Protein AF-W2T7A6-F1 (afdb_monomer_lite)

pLDDT: mean 70.08, std 18.33, range [33.91, 96.75]

Foldseek 3Di:
DPPPPPDDFFKKKKWKKKAQFDPDPVLVVVLVVLCVVLVWDWDWDGDRTIITMIIDTPVSVVVSCVVNVPDDGPDMDTPDMDMDGDPDDPDDDPVCVVPVPDPDDDDDDDDDDPPPPPDDDDDDPPDPDDPDPPPVPPPVPPDDPVVPDDPVVPDDDPPVRPPPCPDDDPPDDDDDADPDHPPCPNVVVVVVVVPDDDPDDQPCPLCAQVRAPPPHPCRPPHRHDVPDDDDDDDPPDD

Secondary structure (DSSP, 8-state):
------PPP-EEEEEEEEES----HHHHHHHHHHHHHTT-EEEEE-SSSEEEEEEEEHHHHHHHHHHHHHS--SSEEEEEEEEEE----S---GGGGGGSSSS---------PPP------------------------TTS--TTTSS-TTTTSPPPTTTTS---S---TT-PPPPPTT--SSHHHHHHHHHHSS----S-TTGGG-GGGS-TT-TTTTSPP--TT-----------

Structure (mmCIF, N/CA/C/O backbone):
data_AF-W2T7A6-F1
#
_entry.id   AF-W2T7A6-F1
#
loop_
_atom_site.group_PDB
_atom_site.id
_atom_site.type_symbol
_atom_site.label_atom_id
_atom_site.label_alt_id
_atom_site.label_comp_id
_atom_site.label_asym_id
_atom_site.label_entity_id
_atom_site.label_seq_id
_atom_site.pdbx_PDB_ins_code
_atom_site.Cartn_x
_atom_site.Cartn_y
_atom_site.Cartn_z
_atom_site.occupancy
_atom_site.B_iso_or_equiv
_atom_site.auth_seq_id
_atom_site.auth_comp_id
_atom_site.auth_asym_id
_atom_site.auth_atom_id
_atom_site.pdbx_PDB_model_num
ATOM 1 N N . MET A 1 1 ? -5.184 2.330 44.388 1.00 36.59 1 MET A N 1
ATOM 2 C CA . MET A 1 1 ? -5.988 3.233 43.538 1.00 36.59 1 MET A CA 1
ATOM 3 C C . MET A 1 1 ? -5.842 2.747 42.108 1.00 36.59 1 MET A C 1
ATOM 5 O O . MET A 1 1 ? -4.825 3.014 41.487 1.00 36.59 1 MET A O 1
ATOM 9 N N . ALA A 1 2 ? -6.777 1.918 41.639 1.00 41.12 2 ALA A N 1
ATOM 10 C CA . ALA A 1 2 ? -6.786 1.472 40.251 1.00 41.12 2 ALA A CA 1
ATOM 11 C C . ALA A 1 2 ? -7.284 2.641 39.395 1.00 41.12 2 ALA A C 1
ATOM 13 O O . ALA A 1 2 ? -8.407 3.109 39.575 1.00 41.12 2 ALA A O 1
ATOM 14 N N . SER A 1 3 ? -6.416 3.164 38.535 1.00 43.38 3 SER A N 1
ATOM 15 C CA . SER A 1 3 ? -6.742 4.186 37.548 1.00 43.38 3 SER A CA 1
ATOM 16 C C . SER A 1 3 ? -7.775 3.614 36.581 1.00 43.38 3 SER A C 1
ATOM 18 O O . SER A 1 3 ? -7.462 2.815 35.701 1.00 43.38 3 SER A O 1
ATOM 20 N N . ASN A 1 4 ? -9.033 4.004 36.780 1.00 42.69 4 ASN A N 1
ATOM 21 C CA . ASN A 1 4 ? -10.133 3.675 35.890 1.00 42.69 4 ASN A CA 1
ATOM 22 C C . ASN A 1 4 ? -9.935 4.466 34.589 1.00 42.69 4 ASN A C 1
ATOM 24 O O . ASN A 1 4 ? -10.367 5.610 34.463 1.00 42.69 4 ASN A O 1
ATOM 28 N N . SER A 1 5 ? -9.168 3.897 33.660 1.00 52.06 5 SER A N 1
ATOM 29 C CA . SER A 1 5 ? -8.966 4.469 32.334 1.00 52.06 5 SER A CA 1
ATOM 30 C C . SER A 1 5 ? -10.255 4.242 31.549 1.00 52.06 5 SER A C 1
ATOM 32 O O . SER A 1 5 ? -10.500 3.151 31.036 1.00 52.06 5 SER A O 1
ATOM 34 N N . SER A 1 6 ? -11.124 5.254 31.529 1.00 52.44 6 SER A N 1
ATOM 35 C CA . SER A 1 6 ? -12.301 5.303 30.668 1.00 52.44 6 SER A CA 1
ATOM 36 C C . SER A 1 6 ? -11.833 5.204 29.215 1.00 52.44 6 SER A C 1
ATOM 38 O O . SER A 1 6 ? -11.414 6.200 28.622 1.00 52.44 6 SER A O 1
ATOM 40 N N . LYS A 1 7 ? -11.819 3.991 28.653 1.00 57.94 7 LYS A N 1
ATOM 41 C CA . LYS A 1 7 ? -11.537 3.792 27.231 1.00 57.94 7 LYS A CA 1
ATOM 42 C C . LYS A 1 7 ? -12.618 4.525 26.442 1.00 57.94 7 LYS A C 1
ATOM 44 O O . LYS A 1 7 ? -13.802 4.262 26.631 1.00 57.94 7 LYS A O 1
ATOM 49 N N . ALA A 1 8 ? -12.193 5.467 25.605 1.00 59.25 8 ALA A N 1
ATOM 50 C CA . ALA A 1 8 ? -13.052 6.096 24.613 1.00 59.25 8 ALA A CA 1
ATOM 51 C C . ALA A 1 8 ? -13.693 5.015 23.718 1.00 59.25 8 ALA A C 1
ATOM 53 O O . ALA A 1 8 ? -13.087 3.950 23.551 1.00 59.25 8 ALA A O 1
ATOM 54 N N . PRO A 1 9 ? -14.882 5.268 23.143 1.00 65.75 9 PRO A N 1
ATOM 55 C CA . PRO A 1 9 ? -15.490 4.349 22.188 1.00 65.75 9 PRO A CA 1
ATOM 56 C C . PRO A 1 9 ? -14.499 4.058 21.054 1.00 65.75 9 PRO A C 1
ATOM 58 O O . PRO A 1 9 ? -13.930 4.971 20.453 1.00 65.75 9 PRO A O 1
ATOM 61 N N . THR A 1 10 ? -14.232 2.774 20.814 1.00 77.88 10 THR A N 1
ATOM 62 C CA . THR A 1 10 ? -13.358 2.329 19.727 1.00 77.88 10 THR A CA 1
ATOM 63 C C . THR A 1 10 ? -14.165 2.315 18.438 1.00 77.88 10 THR A C 1
ATOM 65 O O . THR A 1 10 ? -14.980 1.417 18.222 1.00 77.88 10 THR A O 1
ATOM 68 N N . GLU A 1 11 ? -13.956 3.323 17.598 1.00 88.38 11 GLU A N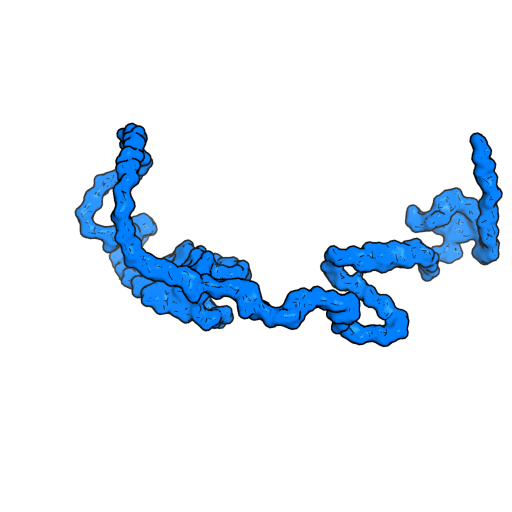 1
ATOM 69 C CA . GLU A 1 11 ? -14.521 3.374 16.253 1.00 88.38 11 GLU A CA 1
ATOM 70 C C . GLU A 1 11 ? -13.660 2.534 15.305 1.00 88.38 11 GLU A C 1
ATOM 72 O O . GLU A 1 11 ? -12.429 2.637 15.306 1.00 88.38 11 GLU A O 1
ATOM 77 N N . TYR A 1 12 ? -14.307 1.710 14.486 1.00 91.38 12 TYR A N 1
ATOM 78 C CA . TYR A 1 12 ? -13.656 0.925 13.442 1.00 91.38 12 TYR A CA 1
ATOM 79 C C . TYR A 1 12 ? -13.989 1.511 12.080 1.00 91.38 12 TYR A C 1
ATOM 81 O O . TYR A 1 12 ? -15.088 2.022 11.871 1.00 91.38 12 TYR A O 1
ATOM 89 N N . ALA A 1 13 ? -13.048 1.421 11.146 1.00 92.19 13 ALA A N 1
ATOM 90 C CA . ALA A 1 13 ? -13.257 1.862 9.780 1.00 92.19 13 ALA A CA 1
ATOM 91 C C . ALA A 1 13 ? -12.772 0.824 8.766 1.00 92.19 13 ALA A C 1
ATOM 93 O O . ALA A 1 13 ? -11.820 0.079 9.008 1.00 92.19 13 ALA A O 1
ATOM 94 N N . ARG A 1 14 ? -13.418 0.820 7.599 1.00 94.62 14 ARG A N 1
ATOM 95 C CA . ARG A 1 14 ? -12.986 0.102 6.404 1.00 94.62 14 ARG A CA 1
ATOM 96 C C . ARG A 1 14 ? -12.787 1.086 5.260 1.00 94.62 14 ARG A C 1
ATOM 98 O O . ARG A 1 14 ? -13.700 1.825 4.902 1.00 94.62 14 ARG A O 1
ATOM 105 N N . LEU A 1 15 ? -11.600 1.080 4.663 1.00 95.81 15 LEU A N 1
ATOM 106 C CA . LEU A 1 15 ? -11.235 1.958 3.555 1.00 95.81 15 LEU A CA 1
ATOM 107 C C . LEU A 1 15 ? -11.125 1.172 2.251 1.00 95.81 15 LEU A C 1
ATOM 109 O O . LEU A 1 15 ? -10.438 0.153 2.185 1.00 95.81 15 LEU A O 1
ATOM 113 N N . TYR A 1 16 ? -11.738 1.703 1.196 1.00 96.38 16 TYR A N 1
ATOM 114 C CA . TYR A 1 16 ? -11.666 1.182 -0.165 1.00 96.38 16 TYR A CA 1
ATOM 115 C C . TYR A 1 16 ? -10.843 2.131 -1.031 1.00 96.38 16 TYR A C 1
ATOM 117 O O . TYR A 1 16 ? -11.316 3.177 -1.490 1.00 96.38 16 TYR A O 1
ATOM 125 N N . ILE A 1 17 ? -9.588 1.767 -1.261 1.00 96.56 17 ILE A N 1
ATOM 126 C CA . ILE A 1 17 ? -8.608 2.578 -1.973 1.00 96.56 17 ILE A CA 1
ATOM 127 C C . ILE A 1 17 ? -8.421 2.012 -3.381 1.00 96.56 17 ILE A C 1
ATOM 129 O O . ILE A 1 17 ? -8.118 0.833 -3.570 1.00 96.56 17 ILE A O 1
ATOM 133 N N . LEU A 1 18 ? -8.551 2.876 -4.386 1.00 95.81 18 LEU A N 1
ATOM 134 C CA . LEU A 1 18 ? -8.224 2.551 -5.771 1.00 95.81 18 LEU A CA 1
ATOM 135 C C . LEU A 1 18 ? -6.949 3.262 -6.192 1.00 95.81 18 LEU A C 1
ATOM 137 O O . LEU A 1 18 ? -6.804 4.473 -6.025 1.00 95.81 18 LEU A O 1
ATOM 141 N N . SER A 1 19 ? -6.049 2.515 -6.817 1.00 94.44 19 SER A N 1
ATOM 142 C CA . SER A 1 19 ? -4.874 3.060 -7.485 1.00 94.44 19 SER A CA 1
ATOM 143 C C . SER A 1 19 ? -4.846 2.620 -8.944 1.00 94.44 19 SER A C 1
ATOM 145 O O . SER A 1 19 ? -5.438 1.611 -9.321 1.00 94.44 19 SER A O 1
ATOM 147 N N . HIS A 1 20 ? -4.154 3.370 -9.801 1.00 91.50 20 HIS A N 1
ATOM 148 C CA . HIS A 1 20 ? -4.037 2.994 -11.213 1.00 91.50 20 HIS A CA 1
ATOM 149 C C . HIS A 1 20 ? -3.387 1.608 -11.388 1.00 91.50 20 HIS A C 1
ATOM 151 O O . HIS A 1 20 ? -3.796 0.837 -12.254 1.00 91.50 20 HIS A O 1
ATOM 157 N N . HIS A 1 21 ? -2.351 1.301 -10.606 1.00 90.38 21 HIS A N 1
ATOM 158 C CA . HIS A 1 21 ? -1.681 0.002 -10.601 1.00 90.38 21 HIS A CA 1
ATOM 159 C C . HIS A 1 21 ? -0.768 -0.141 -9.373 1.00 90.38 21 HIS A C 1
ATOM 161 O O . HIS A 1 21 ? -0.147 0.833 -8.939 1.00 90.38 21 HIS A O 1
ATOM 167 N N . LEU A 1 22 ? -0.583 -1.372 -8.891 1.00 92.44 22 LEU A N 1
ATOM 168 C CA . LEU A 1 22 ? 0.320 -1.716 -7.784 1.00 92.44 22 LEU A CA 1
ATOM 169 C C . LEU A 1 22 ? 1.395 -2.716 -8.246 1.00 92.44 22 LEU A C 1
ATOM 171 O O . LEU A 1 22 ? 1.440 -3.865 -7.821 1.00 92.44 22 LEU A O 1
ATOM 175 N N . ARG A 1 23 ? 2.251 -2.289 -9.184 1.00 88.50 23 ARG A N 1
ATOM 176 C CA . ARG A 1 23 ? 3.297 -3.153 -9.771 1.00 88.50 23 ARG A CA 1
ATOM 177 C C . ARG A 1 23 ? 4.528 -3.308 -8.877 1.00 88.50 23 ARG A C 1
ATOM 179 O O . ARG A 1 23 ? 5.101 -4.394 -8.806 1.00 88.50 23 ARG A O 1
ATOM 186 N N . SER A 1 24 ? 4.926 -2.230 -8.195 1.00 88.69 24 SER A N 1
ATOM 187 C CA . SER A 1 24 ? 6.168 -2.196 -7.413 1.00 88.69 24 SER A CA 1
ATOM 188 C C . SER A 1 24 ? 6.141 -3.248 -6.293 1.00 88.69 24 SER A C 1
ATOM 190 O O . SER A 1 24 ? 5.233 -3.206 -5.459 1.00 88.69 24 SER A O 1
ATOM 192 N N . PRO A 1 25 ? 7.107 -4.186 -6.252 1.00 90.25 25 PRO A N 1
ATOM 193 C CA . PRO A 1 25 ? 7.200 -5.168 -5.173 1.00 90.25 25 PRO A CA 1
ATOM 194 C C . PRO A 1 25 ? 7.524 -4.504 -3.832 1.00 90.25 25 PRO A C 1
ATOM 196 O O . PRO A 1 25 ? 6.997 -4.931 -2.813 1.00 90.25 25 PRO A O 1
ATOM 199 N N . VAL A 1 26 ? 8.298 -3.412 -3.844 1.00 93.12 26 VAL A N 1
ATOM 200 C CA . VAL A 1 26 ? 8.630 -2.627 -2.646 1.00 93.12 26 VAL A CA 1
ATOM 201 C C . VAL A 1 26 ? 7.357 -2.072 -2.014 1.00 93.12 26 VAL A C 1
ATOM 203 O O . VAL A 1 26 ? 7.069 -2.368 -0.863 1.00 93.12 26 VAL A O 1
ATOM 206 N N . LYS A 1 27 ? 6.498 -1.414 -2.806 1.00 92.81 27 LYS A N 1
ATOM 207 C CA . LYS A 1 27 ? 5.217 -0.884 -2.305 1.00 92.81 27 LYS A CA 1
ATOM 208 C C . LYS A 1 27 ? 4.286 -1.966 -1.769 1.00 92.81 27 LYS A C 1
ATOM 210 O O . LYS A 1 27 ? 3.540 -1.706 -0.833 1.00 92.81 27 LYS A O 1
ATOM 215 N N . ARG A 1 28 ? 4.295 -3.163 -2.367 1.00 93.69 28 ARG A N 1
ATOM 216 C CA . ARG A 1 28 ? 3.501 -4.302 -1.877 1.00 93.69 28 ARG A CA 1
ATOM 217 C C . ARG A 1 28 ? 3.994 -4.770 -0.509 1.00 93.69 28 ARG A C 1
ATOM 219 O O . ARG A 1 28 ? 3.174 -4.985 0.378 1.00 93.69 28 ARG A O 1
ATOM 226 N N . SER A 1 29 ? 5.309 -4.875 -0.330 1.00 95.31 29 SER A N 1
ATOM 227 C CA . SER A 1 29 ? 5.911 -5.192 0.968 1.00 95.31 29 SER A CA 1
ATOM 228 C C . SER A 1 29 ? 5.651 -4.095 2.000 1.00 95.31 29 SER A C 1
ATOM 230 O O . SER A 1 29 ? 5.249 -4.404 3.118 1.00 95.31 29 SER A O 1
ATOM 232 N N . ASP A 1 30 ? 5.795 -2.825 1.622 1.00 95.44 30 ASP A N 1
ATOM 233 C CA . ASP A 1 30 ? 5.559 -1.687 2.515 1.00 95.44 30 ASP A CA 1
ATOM 234 C C . ASP A 1 30 ? 4.094 -1.607 2.959 1.00 95.44 30 ASP A C 1
ATOM 236 O O . ASP A 1 30 ? 3.829 -1.378 4.135 1.00 95.44 30 ASP A O 1
ATOM 240 N N . LEU A 1 31 ? 3.139 -1.870 2.057 1.00 95.56 31 LEU A N 1
ATOM 241 C CA . LEU A 1 31 ? 1.708 -1.955 2.383 1.00 95.56 31 LEU A CA 1
ATOM 242 C C . LEU A 1 31 ? 1.444 -3.008 3.464 1.00 95.56 31 LEU A C 1
ATOM 244 O O . LEU A 1 31 ? 0.744 -2.738 4.439 1.00 95.56 31 LEU A O 1
ATOM 248 N N . LEU A 1 32 ? 2.034 -4.197 3.311 1.00 94.69 32 LEU A N 1
ATOM 249 C CA . LEU A 1 32 ? 1.904 -5.283 4.282 1.00 94.69 32 LEU A CA 1
ATOM 250 C C . LEU A 1 32 ? 2.575 -4.942 5.619 1.00 94.69 32 LEU A C 1
ATOM 252 O O . LEU A 1 32 ? 2.018 -5.236 6.675 1.00 94.69 32 LEU A O 1
ATOM 256 N N . ASN A 1 33 ? 3.756 -4.324 5.591 1.00 96.00 33 ASN A N 1
ATOM 257 C CA . ASN A 1 33 ? 4.483 -3.925 6.797 1.00 96.00 33 ASN A CA 1
ATOM 258 C C . ASN A 1 33 ? 3.741 -2.830 7.569 1.00 96.00 33 ASN A C 1
ATOM 260 O O . ASN A 1 33 ? 3.636 -2.910 8.792 1.00 96.00 33 ASN A O 1
ATOM 264 N N . LEU A 1 34 ? 3.190 -1.841 6.864 1.00 96.12 34 LEU A N 1
ATOM 265 C CA . LEU A 1 34 ? 2.413 -0.760 7.458 1.00 96.12 34 LEU A CA 1
ATOM 266 C C . LEU A 1 34 ? 1.114 -1.285 8.081 1.00 96.12 34 LEU A C 1
ATOM 268 O O . LEU A 1 34 ? 0.808 -0.941 9.220 1.00 96.12 34 LEU A O 1
ATOM 272 N N . ALA A 1 35 ? 0.402 -2.178 7.385 1.00 95.69 35 ALA A N 1
ATOM 273 C CA . ALA A 1 35 ? -0.793 -2.823 7.925 1.00 95.69 35 ALA A CA 1
ATOM 274 C C . ALA A 1 35 ? -0.479 -3.607 9.211 1.00 95.69 35 ALA A C 1
ATOM 276 O O . ALA A 1 35 ? -1.159 -3.431 10.216 1.00 95.69 35 ALA A O 1
ATOM 277 N N . LYS A 1 36 ? 0.610 -4.391 9.229 1.00 94.94 36 LYS A N 1
ATOM 278 C CA . LYS A 1 36 ? 1.061 -5.107 10.437 1.00 94.94 36 LYS A CA 1
ATOM 279 C C . LYS A 1 36 ? 1.431 -4.161 11.578 1.00 94.94 36 LYS A C 1
ATOM 281 O O . LYS A 1 36 ? 1.058 -4.420 12.715 1.00 94.94 36 LYS A O 1
ATOM 286 N N . LYS A 1 37 ? 2.147 -3.070 11.287 1.00 96.50 37 LYS A N 1
ATOM 287 C CA . LYS A 1 37 ? 2.555 -2.072 12.291 1.00 96.50 37 LYS A CA 1
ATOM 288 C C . LYS A 1 37 ? 1.347 -1.425 12.972 1.00 96.50 37 LYS A C 1
ATOM 290 O O . LYS A 1 37 ? 1.387 -1.180 14.172 1.00 96.50 37 LYS A O 1
ATOM 295 N N . LEU A 1 38 ? 0.296 -1.161 12.202 1.00 93.75 38 LEU A N 1
ATOM 296 C CA . LEU A 1 38 ? -0.936 -0.524 12.664 1.00 93.75 38 LEU A CA 1
ATOM 297 C C . LEU A 1 38 ? -2.009 -1.538 13.110 1.00 93.75 38 LEU A C 1
ATOM 299 O O . LEU A 1 38 ? -3.124 -1.138 13.423 1.00 93.75 38 LEU A O 1
ATOM 303 N N . ASN A 1 39 ? -1.683 -2.840 13.149 1.00 93.81 39 ASN A N 1
ATOM 304 C CA . ASN A 1 39 ? -2.615 -3.940 13.437 1.00 93.81 39 ASN A CA 1
ATOM 305 C C . ASN A 1 39 ? -3.896 -3.907 12.581 1.00 93.81 39 ASN A C 1
ATOM 307 O O . ASN A 1 39 ? -4.982 -4.258 13.040 1.00 93.81 39 ASN A O 1
ATOM 311 N N . LEU A 1 40 ? -3.763 -3.484 11.325 1.00 93.81 40 LEU A N 1
ATOM 312 C CA . LEU A 1 40 ? -4.839 -3.461 10.346 1.00 93.81 40 LEU A CA 1
ATOM 313 C C . LEU A 1 40 ? -4.891 -4.778 9.578 1.00 93.81 40 LEU A C 1
ATOM 315 O O . LEU A 1 40 ? -3.871 -5.414 9.296 1.00 93.81 40 LEU A O 1
ATOM 319 N N . THR A 1 41 ? -6.099 -5.156 9.184 1.00 95.00 41 THR A N 1
ATOM 320 C CA . THR A 1 41 ? -6.363 -6.321 8.338 1.00 95.00 41 THR A CA 1
ATOM 321 C C . THR A 1 41 ? -6.855 -5.866 6.970 1.00 95.00 41 THR A C 1
ATOM 323 O O . THR A 1 41 ? -7.237 -4.712 6.794 1.00 95.00 41 THR A O 1
ATOM 326 N N . GLY A 1 42 ? -6.808 -6.738 5.966 1.00 93.31 42 GLY A N 1
ATOM 327 C CA . GLY A 1 42 ? -7.269 -6.388 4.628 1.00 93.31 42 GLY A CA 1
ATOM 328 C C . GLY A 1 42 ? -6.555 -7.150 3.526 1.00 93.31 42 GLY A C 1
ATOM 329 O O . GLY A 1 42 ? -5.906 -8.170 3.763 1.00 93.31 42 GLY A O 1
ATOM 330 N N . PHE A 1 43 ? -6.672 -6.640 2.305 1.00 93.88 43 PHE A N 1
ATOM 331 C CA . PHE A 1 43 ? -6.046 -7.227 1.129 1.00 93.88 43 PHE A CA 1
ATOM 332 C C . PHE A 1 43 ? -5.690 -6.164 0.089 1.00 93.88 43 PHE A C 1
ATOM 334 O O . PHE A 1 43 ? -6.234 -5.061 0.056 1.00 93.88 43 PHE A O 1
ATOM 341 N N . SER A 1 44 ? -4.772 -6.518 -0.807 1.00 93.25 44 SER A N 1
ATOM 342 C CA . SER A 1 44 ? -4.486 -5.727 -2.000 1.00 93.25 44 SER A CA 1
ATOM 343 C C . SER A 1 44 ? -4.451 -6.636 -3.220 1.00 93.25 44 SER A C 1
ATOM 345 O O . SER A 1 44 ? -3.777 -7.666 -3.216 1.00 93.25 44 SER A O 1
ATOM 347 N N . THR A 1 45 ? -5.185 -6.269 -4.266 1.00 91.88 45 THR A N 1
ATOM 348 C CA . THR A 1 45 ? -5.165 -6.969 -5.551 1.00 91.88 45 THR A CA 1
ATOM 349 C C . THR A 1 45 ? -4.379 -6.122 -6.552 1.00 91.88 45 THR A C 1
ATOM 351 O O . THR A 1 45 ? -4.878 -5.084 -7.012 1.00 91.88 45 THR A O 1
ATOM 354 N N . PRO A 1 46 ? -3.139 -6.511 -6.898 1.00 88.50 46 PRO A N 1
ATOM 355 C CA . PRO A 1 46 ? -2.381 -5.816 -7.925 1.00 88.50 46 PRO A CA 1
ATOM 356 C C . PRO A 1 46 ? -3.036 -6.048 -9.296 1.00 88.50 46 PRO A C 1
ATOM 358 O O . PRO A 1 46 ? -3.004 -7.149 -9.831 1.00 88.50 46 PRO A O 1
ATOM 361 N N . GLY A 1 47 ? -3.633 -4.998 -9.865 1.00 84.81 47 GLY A N 1
ATOM 362 C CA . GLY A 1 47 ? -4.325 -5.025 -11.157 1.00 84.81 47 GLY A CA 1
ATOM 363 C C . GLY A 1 47 ? -4.289 -3.668 -11.872 1.00 84.81 47 GLY A C 1
ATOM 364 O O . GLY A 1 47 ? -3.505 -2.785 -11.504 1.00 84.81 47 GLY A O 1
ATOM 365 N N . LYS A 1 48 ? -5.136 -3.503 -12.896 1.00 83.88 48 LYS A N 1
ATOM 366 C CA . LYS A 1 48 ? -5.410 -2.235 -13.597 1.00 83.88 48 LYS A CA 1
ATOM 367 C C . LYS A 1 48 ? -6.938 -2.006 -13.643 1.00 83.88 48 LYS A C 1
ATOM 369 O O . LYS A 1 48 ? -7.564 -2.486 -14.581 1.00 83.88 48 LYS A O 1
ATOM 374 N N . PRO A 1 49 ? -7.550 -1.295 -12.677 1.00 90.25 49 PRO A N 1
ATOM 375 C CA . PRO A 1 49 ? -6.944 -0.641 -11.515 1.00 90.25 49 PRO A CA 1
ATOM 376 C C . PRO A 1 49 ? -6.557 -1.634 -10.408 1.00 90.25 49 PRO A C 1
ATOM 378 O O . PRO A 1 49 ? -7.064 -2.750 -10.346 1.00 90.25 49 PRO A O 1
ATOM 381 N N . ALA A 1 50 ? -5.648 -1.230 -9.523 1.00 94.50 50 ALA A N 1
ATOM 382 C CA . ALA A 1 50 ? -5.345 -1.992 -8.317 1.00 94.50 50 ALA A CA 1
ATOM 383 C C . ALA A 1 50 ? -6.269 -1.554 -7.174 1.00 94.50 50 ALA A C 1
ATOM 385 O O . ALA A 1 50 ? -6.434 -0.354 -6.928 1.00 94.50 50 ALA A O 1
ATOM 386 N N . VAL A 1 51 ? -6.838 -2.537 -6.480 1.00 95.38 51 VAL A N 1
ATOM 387 C CA . VAL A 1 51 ? -7.756 -2.352 -5.349 1.00 95.38 51 VAL A CA 1
ATOM 388 C C . VAL A 1 51 ? -7.011 -2.676 -4.063 1.00 95.38 51 VAL A C 1
ATOM 390 O O . VAL A 1 51 ? -6.315 -3.688 -3.981 1.00 95.38 51 VAL A O 1
ATOM 393 N N . ILE A 1 52 ? -7.128 -1.803 -3.070 1.00 96.25 52 ILE A N 1
ATOM 394 C CA . ILE A 1 52 ? -6.564 -1.983 -1.735 1.00 96.25 52 ILE A CA 1
ATOM 395 C C . ILE A 1 52 ? -7.709 -1.763 -0.749 1.00 96.25 52 ILE A C 1
ATOM 397 O O . ILE A 1 52 ? -8.340 -0.707 -0.765 1.00 96.25 52 ILE A O 1
ATOM 401 N N . VAL A 1 53 ? -7.981 -2.758 0.088 1.00 96.25 53 VAL A N 1
ATOM 402 C CA . VAL A 1 53 ? -8.998 -2.683 1.138 1.00 96.25 53 VAL A CA 1
ATOM 403 C C . VAL A 1 53 ? -8.320 -2.917 2.472 1.00 96.25 53 VAL A C 1
ATOM 405 O O . VAL A 1 53 ? -7.586 -3.895 2.619 1.00 96.25 53 VAL A O 1
ATOM 408 N N . VAL A 1 54 ? -8.564 -2.026 3.428 1.00 96.19 54 VAL A N 1
ATOM 409 C CA . VAL A 1 54 ? -8.079 -2.166 4.805 1.00 96.19 54 VAL A CA 1
ATOM 410 C C . VAL A 1 54 ? -9.208 -1.957 5.795 1.00 96.19 54 VAL A C 1
ATOM 412 O O . VAL A 1 54 ? -10.098 -1.147 5.555 1.00 96.19 54 VAL A O 1
ATOM 415 N N . GLU A 1 55 ? -9.162 -2.700 6.889 1.00 94.81 55 GLU A N 1
ATOM 416 C CA . GLU A 1 55 ? -10.140 -2.704 7.967 1.00 94.81 55 GLU A CA 1
ATOM 417 C C . GLU A 1 55 ? -9.423 -2.780 9.320 1.00 94.81 55 GLU A C 1
ATOM 419 O O . GLU A 1 55 ? -8.503 -3.587 9.510 1.00 94.81 55 GLU A O 1
ATOM 424 N N . GLY A 1 56 ? -9.854 -1.948 10.266 1.00 93.00 56 GLY A N 1
ATOM 425 C CA . GLY A 1 56 ? -9.346 -1.936 11.636 1.00 93.00 56 GLY A CA 1
ATOM 426 C C . GLY A 1 56 ? -9.810 -0.706 12.412 1.00 93.00 56 GLY A C 1
ATOM 427 O O . GLY A 1 56 ? -10.868 -0.150 12.122 1.00 93.00 56 GLY A O 1
ATOM 428 N N . GLU A 1 57 ? -9.037 -0.282 13.414 1.00 93.50 57 GLU A N 1
ATOM 429 C CA . GLU A 1 57 ? -9.340 0.924 14.196 1.00 93.50 57 GLU A CA 1
ATOM 430 C C . GLU A 1 57 ? -9.344 2.169 13.292 1.00 93.50 57 GLU A C 1
ATOM 432 O O . GLU A 1 57 ? -8.465 2.329 12.442 1.00 93.50 57 GLU A O 1
ATOM 437 N N . SER A 1 58 ? -10.320 3.062 13.484 1.00 92.19 58 SER A N 1
ATOM 438 C CA . SER A 1 58 ? -10.544 4.252 12.650 1.00 92.19 58 SER A CA 1
ATOM 439 C C . SER A 1 58 ? -9.284 5.121 12.544 1.00 92.19 58 SER A C 1
ATOM 441 O O . SER A 1 58 ? -8.797 5.387 11.445 1.00 92.19 58 SER A O 1
ATOM 443 N N . LYS A 1 59 ? -8.648 5.422 13.684 1.00 92.50 59 LYS A N 1
ATOM 444 C CA . LYS A 1 59 ? -7.402 6.208 13.746 1.00 92.50 59 LYS A CA 1
ATOM 445 C C . LYS A 1 59 ? -6.255 5.554 12.977 1.00 92.50 59 LYS A C 1
ATOM 447 O O . LYS A 1 59 ? -5.562 6.216 12.207 1.00 92.50 59 LYS A O 1
ATOM 452 N N . ALA A 1 60 ? -6.089 4.244 13.153 1.00 94.50 60 ALA A N 1
ATOM 453 C CA . ALA A 1 60 ? -5.059 3.476 12.468 1.00 94.50 60 ALA A CA 1
ATOM 454 C C . ALA A 1 60 ? -5.303 3.445 10.948 1.00 94.50 60 ALA A C 1
ATOM 456 O O . ALA A 1 60 ? -4.363 3.592 10.167 1.00 94.50 60 ALA A O 1
ATOM 457 N N . CYS A 1 61 ? -6.559 3.318 10.508 1.00 94.25 61 CYS A N 1
ATOM 458 C CA . CYS A 1 61 ? -6.926 3.379 9.093 1.00 94.25 61 CYS A CA 1
ATOM 459 C C . CYS A 1 61 ? -6.612 4.749 8.472 1.00 94.25 61 CYS A C 1
ATOM 461 O O . CYS A 1 61 ? -6.099 4.819 7.352 1.00 94.25 61 CYS A O 1
ATOM 463 N N . GLU A 1 62 ? -6.881 5.842 9.188 1.00 94.19 62 GLU A N 1
ATOM 464 C CA . GLU A 1 62 ? -6.551 7.197 8.735 1.00 94.19 62 GLU A CA 1
ATOM 465 C C . GLU A 1 62 ? -5.038 7.429 8.631 1.00 94.19 62 GLU A C 1
ATOM 467 O O . GLU A 1 62 ? -4.576 8.028 7.656 1.00 94.19 62 GLU A O 1
ATOM 472 N N . GLU A 1 63 ? -4.254 6.948 9.602 1.00 95.94 63 GLU A N 1
ATOM 473 C CA . GLU A 1 63 ? -2.785 6.991 9.548 1.00 95.94 63 GLU A CA 1
ATOM 474 C C . GLU A 1 63 ? -2.247 6.178 8.369 1.00 95.94 63 GLU A C 1
ATOM 476 O O . GLU A 1 63 ? -1.449 6.686 7.578 1.00 95.94 63 GLU A O 1
ATOM 481 N N . PHE A 1 64 ? -2.764 4.963 8.178 1.00 96.75 64 PHE A N 1
ATOM 482 C CA . PHE A 1 64 ? -2.428 4.130 7.030 1.00 96.75 64 PHE A CA 1
ATOM 483 C C . PHE A 1 64 ? -2.703 4.856 5.711 1.00 96.75 64 PHE A C 1
ATOM 485 O O . PHE A 1 64 ? -1.865 4.859 4.810 1.00 96.75 64 PHE A O 1
ATOM 492 N N . TRP A 1 65 ? -3.861 5.511 5.585 1.00 96.06 65 TRP A N 1
ATOM 493 C CA . TRP A 1 65 ? -4.205 6.254 4.377 1.00 96.06 65 TRP A CA 1
ATOM 494 C C . TRP A 1 65 ? -3.286 7.455 4.137 1.00 96.06 65 TRP A C 1
ATOM 496 O O . TRP A 1 65 ? -2.885 7.680 2.994 1.00 96.06 65 TRP A O 1
ATOM 506 N N . LYS A 1 66 ? -2.919 8.207 5.182 1.00 96.38 66 LYS A N 1
ATOM 507 C CA . LYS A 1 66 ? -1.977 9.337 5.074 1.00 96.38 66 LYS A CA 1
ATOM 508 C C . LYS A 1 66 ? -0.623 8.879 4.532 1.00 96.38 66 LYS A C 1
ATOM 510 O O . LYS A 1 66 ? -0.133 9.461 3.561 1.00 96.38 66 LYS A O 1
ATOM 515 N N . ASP A 1 67 ? -0.078 7.804 5.094 1.00 96.25 67 ASP A N 1
ATOM 516 C CA . ASP A 1 67 ? 1.205 7.242 4.674 1.00 96.25 67 ASP A CA 1
ATOM 517 C C . ASP A 1 67 ? 1.128 6.690 3.251 1.00 96.25 67 ASP A C 1
ATOM 519 O O . ASP A 1 67 ? 1.919 7.082 2.392 1.00 96.25 67 ASP A O 1
ATOM 523 N N . VAL A 1 68 ? 0.127 5.854 2.955 1.00 95.50 68 VAL A N 1
A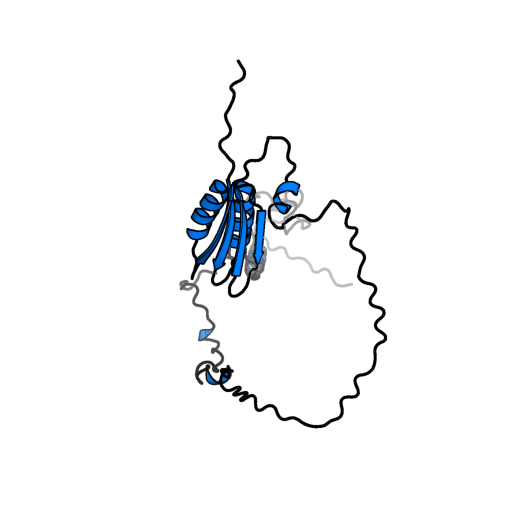TOM 524 C CA . VAL A 1 68 ? -0.049 5.270 1.619 1.00 95.50 68 VAL A CA 1
ATOM 525 C C . VAL A 1 68 ? -0.231 6.365 0.575 1.00 95.50 68 VAL A C 1
ATOM 527 O O . VAL A 1 68 ? 0.413 6.306 -0.467 1.00 95.50 68 VAL A O 1
ATOM 530 N N . LYS A 1 69 ? -1.038 7.400 0.835 1.00 95.19 69 LYS A N 1
ATOM 531 C CA . LYS A 1 69 ? -1.259 8.517 -0.099 1.00 95.19 69 LYS A CA 1
ATOM 532 C C . LYS A 1 69 ? 0.014 9.325 -0.375 1.00 95.19 69 LYS A C 1
ATOM 534 O O . LYS A 1 69 ? 0.136 9.871 -1.469 1.00 95.19 69 LYS A O 1
ATOM 539 N N . SER A 1 70 ? 0.951 9.385 0.574 1.00 95.56 70 SER A N 1
ATOM 540 C CA . SER A 1 70 ? 2.202 10.148 0.439 1.00 95.56 70 SER A CA 1
ATOM 541 C C . SER A 1 70 ? 3.210 9.532 -0.541 1.00 95.56 70 SER A C 1
ATOM 543 O O . SER A 1 70 ? 4.127 10.212 -1.000 1.00 95.56 70 SER A O 1
ATOM 545 N N . TRP A 1 71 ? 3.060 8.251 -0.893 1.00 93.75 71 TRP A N 1
ATOM 546 C CA . TRP A 1 71 ? 3.980 7.591 -1.818 1.00 93.75 71 TRP A CA 1
ATOM 547 C C . TRP A 1 71 ? 3.787 8.056 -3.274 1.00 93.75 71 TRP A C 1
ATOM 549 O O . TRP A 1 71 ? 2.834 8.734 -3.642 1.00 93.75 71 TRP A O 1
ATOM 559 N N . THR A 1 72 ? 4.692 7.642 -4.162 1.00 91.69 72 THR A N 1
ATOM 560 C CA . THR A 1 72 ? 4.727 8.079 -5.571 1.00 91.69 72 THR A CA 1
ATOM 561 C C . THR A 1 72 ? 3.684 7.387 -6.467 1.00 91.69 72 THR A C 1
ATOM 563 O O . THR A 1 72 ? 3.989 6.423 -7.174 1.00 91.69 72 THR A O 1
ATOM 566 N N . TRP A 1 73 ? 2.424 7.817 -6.449 1.00 91.06 73 TRP A N 1
ATOM 567 C CA . TRP A 1 73 ? 1.362 7.242 -7.294 1.00 91.06 73 TRP A CA 1
ATOM 568 C C . TRP A 1 73 ? 1.153 8.031 -8.588 1.00 91.06 73 TRP A C 1
ATOM 570 O O . TRP A 1 73 ? 1.189 9.252 -8.573 1.00 91.06 73 TRP A O 1
ATOM 580 N N . LYS A 1 74 ? 0.829 7.346 -9.698 1.00 89.44 74 LYS A N 1
ATOM 581 C CA . LYS A 1 74 ? 0.261 8.026 -10.882 1.00 89.44 74 LYS A CA 1
ATOM 582 C C . LYS A 1 74 ? -1.119 8.607 -10.571 1.00 89.44 74 LYS A C 1
ATOM 584 O O . LYS A 1 74 ? -1.426 9.736 -10.919 1.00 89.44 74 LYS A O 1
ATOM 589 N N . ARG A 1 75 ? -1.962 7.790 -9.933 1.00 90.69 75 ARG A N 1
ATOM 590 C CA . ARG A 1 75 ? -3.287 8.162 -9.432 1.00 90.69 75 ARG A CA 1
ATOM 591 C C . ARG A 1 75 ? -3.666 7.217 -8.300 1.00 90.69 75 ARG A C 1
ATOM 593 O O . ARG A 1 75 ? -3.584 5.997 -8.482 1.00 90.69 75 ARG A O 1
ATOM 600 N N . ILE A 1 76 ? -4.079 7.780 -7.170 1.00 95.94 76 ILE A N 1
ATOM 601 C CA . ILE A 1 76 ? -4.639 7.060 -6.026 1.00 95.94 76 ILE A CA 1
ATOM 602 C C . ILE A 1 76 ? -5.805 7.864 -5.452 1.00 95.94 76 ILE A C 1
ATOM 604 O O . ILE A 1 76 ? -5.743 9.090 -5.376 1.00 95.94 76 ILE A O 1
ATOM 608 N N . SER A 1 77 ? -6.882 7.182 -5.088 1.00 95.31 77 SER A N 1
ATOM 609 C CA . SER A 1 77 ? -8.094 7.800 -4.555 1.00 95.31 77 SER A CA 1
ATOM 610 C C . SER A 1 77 ? -8.759 6.870 -3.550 1.00 95.31 77 SER A C 1
ATOM 612 O O . SER A 1 77 ? -8.947 5.689 -3.849 1.00 95.31 77 SER A O 1
ATOM 614 N N . LEU A 1 78 ? -9.175 7.414 -2.410 1.00 95.12 78 LEU A N 1
ATOM 615 C CA . LEU A 1 78 ? -10.118 6.752 -1.515 1.00 95.12 78 LEU A CA 1
ATOM 616 C C . LEU A 1 78 ? -11.510 6.846 -2.152 1.00 95.12 78 LEU A C 1
ATOM 618 O O . LEU A 1 78 ? -11.986 7.949 -2.411 1.00 95.12 78 LEU A O 1
ATOM 622 N N . ARG A 1 79 ? -12.117 5.705 -2.486 1.00 94.56 79 ARG A N 1
ATOM 623 C CA . ARG A 1 79 ? -13.443 5.657 -3.120 1.00 94.56 79 ARG A CA 1
ATOM 624 C C . ARG A 1 79 ? -14.569 5.612 -2.111 1.00 94.56 79 ARG A C 1
ATOM 626 O O . ARG A 1 79 ? -15.592 6.241 -2.338 1.00 94.56 79 ARG A O 1
ATOM 633 N N . HIS A 1 80 ? -14.379 4.837 -1.055 1.00 90.12 80 HIS A N 1
ATOM 634 C CA . HIS A 1 80 ? -15.398 4.599 -0.049 1.00 90.12 80 HIS A CA 1
ATOM 635 C C . HIS A 1 80 ? -14.728 4.389 1.300 1.00 90.12 80 HIS A C 1
ATOM 637 O O . HIS A 1 80 ? -13.637 3.813 1.374 1.00 90.12 80 HIS A O 1
ATOM 643 N N . SER A 1 81 ? -15.375 4.874 2.347 1.00 91.50 81 SER A N 1
ATOM 644 C CA . SER A 1 81 ? -14.978 4.660 3.731 1.00 91.50 81 SER A CA 1
ATOM 645 C C . SER A 1 81 ? -16.224 4.346 4.539 1.00 91.50 81 SER A C 1
ATOM 647 O O . SER A 1 81 ? -17.169 5.132 4.542 1.00 91.50 81 SER A O 1
ATOM 649 N N . GLU A 1 82 ? -16.210 3.213 5.220 1.00 89.56 82 GLU A N 1
ATOM 650 C CA . GLU A 1 82 ? -17.255 2.810 6.156 1.00 89.56 82 GLU A CA 1
ATOM 651 C C . GLU A 1 82 ? -16.706 3.018 7.558 1.00 89.56 82 GLU A C 1
ATOM 653 O O . GLU A 1 82 ? -15.590 2.577 7.822 1.00 89.56 82 GLU A O 1
ATOM 658 N N . SER A 1 83 ? -17.451 3.677 8.443 1.00 87.00 83 SER A N 1
ATOM 659 C CA . SER A 1 83 ? -17.127 3.723 9.869 1.00 87.00 83 SER A CA 1
ATOM 660 C C . SER A 1 83 ? -18.261 3.114 10.685 1.00 87.00 83 SER A C 1
ATOM 662 O O . SER A 1 83 ? -19.443 3.292 10.384 1.00 87.00 83 SER A O 1
ATOM 664 N N . VAL A 1 84 ? -17.889 2.335 11.695 1.00 84.12 84 VAL A N 1
ATOM 665 C CA . VAL A 1 84 ? -18.808 1.642 12.593 1.00 84.12 84 VAL A CA 1
ATOM 666 C C . VAL A 1 84 ? -18.383 1.946 14.020 1.00 84.12 84 VAL A C 1
ATOM 668 O O . VAL A 1 84 ? -17.255 1.658 14.428 1.00 84.12 84 VAL A O 1
ATOM 671 N N . ASN A 1 85 ? -19.308 2.519 14.788 1.00 80.88 85 ASN A N 1
ATOM 672 C CA . ASN A 1 85 ? -19.129 2.719 16.217 1.00 80.88 85 ASN A CA 1
ATOM 673 C C . ASN A 1 85 ? -19.554 1.456 16.952 1.00 80.88 85 ASN A C 1
ATOM 675 O O . ASN A 1 85 ? -20.670 0.962 16.786 1.00 80.88 85 ASN A O 1
ATOM 679 N N . VAL A 1 86 ? -18.627 0.912 17.732 1.00 71.56 86 VAL A N 1
ATOM 680 C CA . VAL A 1 86 ? -18.809 -0.352 18.429 1.00 71.56 86 VAL A CA 1
ATOM 681 C C . VAL A 1 86 ? -18.924 -0.040 19.914 1.00 71.56 86 VAL A C 1
ATOM 683 O O . VAL A 1 86 ? -17.938 -0.070 20.647 1.00 71.56 86 VAL A O 1
ATOM 686 N N . ASP A 1 87 ? -20.140 0.269 20.363 1.00 59.84 87 ASP A N 1
ATOM 687 C CA . ASP A 1 87 ? -20.474 0.347 21.787 1.00 59.84 87 ASP A CA 1
ATOM 688 C C . ASP A 1 87 ? -20.594 -1.077 22.356 1.00 59.84 87 ASP A C 1
ATOM 690 O O . ASP A 1 87 ? -21.684 -1.524 22.716 1.00 59.84 87 ASP A O 1
ATOM 694 N N . LEU A 1 88 ? -19.496 -1.850 22.380 1.00 51.97 88 LEU A N 1
ATOM 695 C CA . LEU A 1 88 ? -19.509 -3.181 22.996 1.00 51.97 88 LEU A CA 1
ATOM 696 C C . LEU A 1 88 ? -18.854 -3.205 24.388 1.00 51.97 88 LEU A C 1
ATOM 698 O O . LEU A 1 88 ? -17.737 -2.712 24.568 1.00 51.97 88 LEU A O 1
ATOM 702 N N . PRO A 1 89 ? -19.513 -3.835 25.384 1.00 47.44 89 PRO A N 1
ATOM 703 C CA . PRO A 1 89 ? -18.925 -4.087 26.692 1.00 47.44 89 PRO A CA 1
ATOM 704 C C . PRO A 1 89 ? -17.711 -5.038 26.592 1.00 47.44 89 PRO A C 1
ATOM 706 O O . PRO A 1 89 ? -17.597 -5.815 25.638 1.00 47.44 89 PRO A O 1
ATOM 709 N N . PRO A 1 90 ? -16.801 -5.014 27.589 1.00 47.66 90 PRO A N 1
ATOM 710 C CA . PRO A 1 90 ? -15.395 -5.439 27.476 1.00 47.66 90 PRO A CA 1
ATOM 711 C C . PRO A 1 90 ? -15.136 -6.957 27.352 1.00 47.66 90 PRO A C 1
ATOM 713 O O . PRO A 1 90 ? -14.028 -7.412 27.620 1.00 47.66 90 PRO A O 1
ATOM 716 N N . GLN A 1 91 ? -16.126 -7.759 26.961 1.00 45.75 91 GLN A N 1
ATOM 717 C CA . GLN A 1 91 ? -16.056 -9.227 26.916 1.00 45.75 91 GLN A CA 1
ATOM 718 C C . GLN A 1 91 ? -16.656 -9.786 25.611 1.00 45.75 91 GLN A C 1
ATOM 720 O O . GLN A 1 91 ? -17.383 -10.774 25.632 1.00 45.75 91 GLN A O 1
ATOM 725 N N . SER A 1 92 ? -16.394 -9.152 24.465 1.00 45.88 92 SER A N 1
ATOM 726 C CA . SER A 1 92 ? -16.822 -9.675 23.162 1.00 45.88 92 SER A CA 1
ATOM 727 C C . SER A 1 92 ? -15.624 -9.929 22.245 1.00 45.88 92 SER A C 1
ATOM 729 O O . SER A 1 92 ? -14.930 -9.048 21.752 1.00 45.88 92 SER A O 1
ATOM 731 N N . ASN A 1 93 ? -15.368 -11.214 22.071 1.00 45.59 93 ASN A N 1
ATOM 732 C CA . ASN A 1 93 ? -14.550 -11.837 21.051 1.00 45.59 93 ASN A CA 1
ATOM 733 C C . ASN A 1 93 ? -14.880 -11.279 19.649 1.00 45.59 93 ASN A C 1
ATOM 735 O O . ASN A 1 93 ? -16.043 -11.177 19.263 1.00 45.59 93 ASN A O 1
ATOM 739 N N . PHE A 1 94 ? -13.829 -10.981 18.873 1.00 51.03 94 PHE A N 1
ATOM 740 C CA . PHE A 1 94 ? -13.824 -10.320 17.551 1.00 51.03 94 PHE A CA 1
ATOM 741 C C . PHE A 1 94 ? -14.757 -10.953 16.492 1.00 51.03 94 PHE A C 1
ATOM 743 O O . PHE A 1 94 ? -15.070 -10.335 15.480 1.00 51.03 94 PHE A O 1
ATOM 750 N N . ALA A 1 95 ? -15.281 -12.157 16.747 1.00 44.25 95 ALA A N 1
ATOM 751 C CA . ALA A 1 95 ? -16.368 -12.762 15.976 1.00 44.25 95 ALA A CA 1
ATOM 752 C C . ALA A 1 95 ? -17.663 -11.914 15.970 1.00 44.25 95 ALA A C 1
ATOM 754 O O . ALA A 1 95 ? -18.467 -12.038 15.046 1.00 44.25 95 ALA A O 1
ATOM 755 N N . ALA A 1 96 ? -17.855 -11.023 16.951 1.00 43.59 96 ALA A N 1
ATOM 756 C CA . ALA A 1 96 ? -19.011 -10.129 17.033 1.00 43.59 96 ALA A CA 1
ATOM 757 C C . ALA A 1 96 ? -19.036 -9.025 15.954 1.00 43.59 96 ALA A C 1
ATOM 759 O O . ALA A 1 96 ? -20.111 -8.508 15.655 1.00 43.59 96 ALA A O 1
ATOM 760 N N . LEU A 1 97 ? -17.907 -8.710 15.303 1.00 48.00 97 LEU A N 1
ATOM 761 C CA . LEU A 1 97 ? -17.872 -7.732 14.203 1.00 48.00 97 LEU A CA 1
ATOM 762 C C . LEU A 1 97 ? -18.559 -8.239 12.925 1.00 48.00 97 LEU A C 1
ATOM 764 O O . LEU A 1 97 ? -19.021 -7.440 12.117 1.00 48.00 97 LEU A O 1
ATOM 768 N N . SER A 1 98 ? -18.728 -9.557 12.774 1.00 43.84 98 SER A N 1
ATOM 769 C CA . SER A 1 98 ? -19.517 -10.131 11.674 1.00 43.84 98 SER A CA 1
ATOM 770 C C . SER A 1 98 ? -21.036 -9.971 11.851 1.00 43.84 98 SER A C 1
ATOM 772 O O . SER A 1 98 ? -21.788 -10.269 10.929 1.00 43.84 98 SER A O 1
ATOM 774 N N . ARG A 1 99 ? -21.505 -9.501 13.020 1.00 41.19 99 ARG A N 1
ATOM 775 C CA . ARG A 1 99 ? -22.922 -9.554 13.421 1.00 41.19 99 ARG A CA 1
ATOM 776 C C . ARG A 1 99 ? -23.682 -8.224 13.328 1.00 41.19 99 ARG A C 1
ATOM 778 O O . ARG A 1 99 ? -24.881 -8.212 13.573 1.00 41.19 99 ARG A O 1
ATOM 785 N N . VAL A 1 100 ? -23.047 -7.117 12.936 1.00 43.78 100 VAL A N 1
ATOM 786 C CA . VAL A 1 100 ? -23.779 -5.851 12.684 1.00 43.78 100 VAL A CA 1
ATOM 787 C C . VAL A 1 100 ? -24.385 -5.813 11.269 1.00 43.78 100 VAL A C 1
ATOM 789 O O . VAL A 1 100 ? -25.232 -4.978 10.971 1.00 43.78 100 VAL A O 1
ATOM 792 N N . ILE A 1 101 ? -24.036 -6.773 10.408 1.00 41.97 101 ILE A N 1
ATOM 793 C CA . ILE A 1 101 ? -24.631 -6.928 9.078 1.00 41.97 101 ILE A CA 1
ATOM 794 C C . ILE A 1 101 ? -25.504 -8.183 9.084 1.00 41.97 101 ILE A C 1
ATOM 796 O O . ILE A 1 101 ? -25.034 -9.258 8.734 1.00 41.97 101 ILE A O 1
ATOM 800 N N . LEU A 1 102 ? -26.746 -8.042 9.552 1.00 33.94 102 LEU A N 1
ATOM 801 C CA . LEU A 1 102 ? -27.982 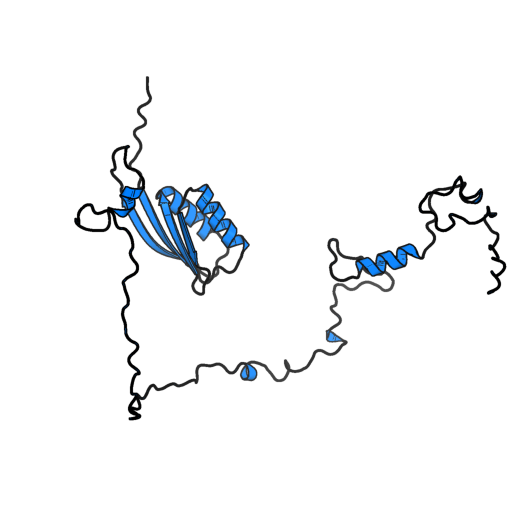-8.690 9.072 1.00 33.94 102 LEU A CA 1
ATOM 802 C C . LEU A 1 102 ? -29.043 -8.636 10.188 1.00 33.94 102 LEU A C 1
ATOM 804 O O . LEU A 1 102 ? -28.723 -8.915 11.346 1.00 33.94 102 LEU A O 1
ATOM 808 N N . PRO A 1 103 ? -30.310 -8.309 9.869 1.00 38.84 103 PRO A N 1
ATOM 809 C CA . PRO A 1 103 ? -31.391 -8.474 10.824 1.00 38.84 103 PRO A CA 1
ATOM 810 C C . PRO A 1 103 ? -31.556 -9.974 11.118 1.00 38.84 103 PRO A C 1
ATOM 812 O O . PRO A 1 103 ? -31.626 -10.788 10.202 1.00 38.84 103 PRO A O 1
ATOM 815 N N . GLU A 1 104 ? -31.549 -10.305 12.409 1.00 46.72 104 GLU A N 1
ATOM 816 C CA . GLU A 1 104 ? -32.090 -11.509 13.056 1.00 46.72 104 GLU A CA 1
ATOM 817 C C . GLU A 1 104 ? -32.269 -12.767 12.178 1.00 46.72 104 GLU A C 1
ATOM 819 O O . GLU A 1 104 ? -33.340 -12.998 11.624 1.00 46.72 104 GLU A O 1
ATOM 824 N N . VAL A 1 105 ? -31.283 -13.672 12.170 1.00 38.12 105 VAL A N 1
ATOM 825 C CA . VAL A 1 105 ? -31.558 -15.114 12.036 1.00 38.12 105 VAL A CA 1
ATOM 826 C C . VAL A 1 105 ? -30.677 -15.910 12.995 1.00 38.12 105 VAL A C 1
ATOM 828 O O . VAL A 1 105 ? -29.498 -15.620 13.194 1.00 38.12 105 VAL A O 1
ATOM 831 N N . GLY A 1 106 ? -31.320 -16.861 13.668 1.00 33.91 106 GLY A N 1
ATOM 832 C CA . GLY A 1 106 ? -30.848 -17.510 14.880 1.00 33.91 106 GLY A CA 1
ATOM 833 C C . GLY A 1 106 ? -29.614 -18.400 14.737 1.00 33.91 106 GLY A C 1
ATOM 834 O O . GLY A 1 106 ? -29.201 -18.822 13.662 1.00 33.91 106 GLY A O 1
ATOM 835 N N . SER A 1 107 ? -29.063 -18.684 15.914 1.00 47.03 107 SER A N 1
ATOM 836 C CA . SER A 1 107 ? -27.974 -19.612 16.208 1.00 47.03 107 SER A CA 1
ATOM 837 C C . SER A 1 107 ? -28.080 -20.939 15.444 1.00 47.03 107 SER A C 1
ATOM 839 O O . SER A 1 107 ? -29.012 -21.710 15.663 1.00 47.03 107 SER A O 1
ATOM 841 N N . GLY A 1 108 ? -27.081 -21.236 14.613 1.00 35.50 108 GLY A N 1
ATOM 842 C CA . GLY A 1 108 ? -26.890 -22.540 13.983 1.00 35.50 108 GLY A CA 1
ATOM 843 C C . GLY A 1 108 ? -25.433 -22.723 13.570 1.00 35.50 108 GLY A C 1
ATOM 844 O O . GLY A 1 108 ? -24.881 -21.922 12.822 1.00 35.50 108 GLY A O 1
ATOM 845 N N . THR A 1 109 ? -24.781 -23.759 14.092 1.00 38.19 109 THR A N 1
ATOM 846 C CA . THR A 1 109 ? -23.425 -24.165 13.706 1.00 38.19 109 THR A CA 1
ATOM 847 C C . THR A 1 109 ? -23.442 -24.625 12.243 1.00 38.19 109 THR A C 1
ATOM 849 O O . THR A 1 109 ? -24.015 -25.666 11.932 1.00 38.19 109 THR A O 1
ATOM 852 N N . MET A 1 110 ? -22.845 -23.853 11.331 1.00 46.25 110 MET A N 1
ATOM 853 C CA . MET A 1 110 ? -22.831 -24.170 9.897 1.00 46.25 110 MET A CA 1
ATOM 854 C C . MET A 1 110 ? -21.606 -25.020 9.546 1.00 46.25 110 MET A C 1
ATOM 856 O O . MET A 1 110 ? -20.492 -24.511 9.442 1.00 46.25 110 MET A O 1
ATOM 860 N N . PHE A 1 111 ? -21.815 -26.316 9.319 1.00 49.91 111 PHE A N 1
ATOM 861 C CA . PHE A 1 111 ? -20.862 -27.146 8.585 1.00 49.91 111 PHE A CA 1
ATOM 862 C C . PHE A 1 111 ? -21.138 -26.981 7.089 1.00 49.91 111 PHE A C 1
ATOM 864 O O . PHE A 1 111 ? -22.207 -27.343 6.594 1.00 49.91 111 PHE A O 1
ATOM 871 N N . GLY A 1 112 ? -20.180 -26.405 6.362 1.00 39.34 112 GLY A N 1
ATOM 872 C CA . GLY A 1 112 ? -20.254 -26.284 4.910 1.00 39.34 112 GLY A CA 1
ATOM 873 C C . GLY A 1 112 ? -20.192 -27.663 4.264 1.00 39.34 112 GLY A C 1
ATOM 874 O O . GLY A 1 112 ? -19.117 -28.243 4.133 1.00 39.34 112 GLY A O 1
ATOM 875 N N . THR A 1 113 ? -21.340 -28.189 3.849 1.00 58.88 113 THR A N 1
ATOM 876 C CA . THR A 1 113 ? -21.396 -29.392 3.015 1.00 58.88 113 THR A CA 1
ATOM 877 C C . THR A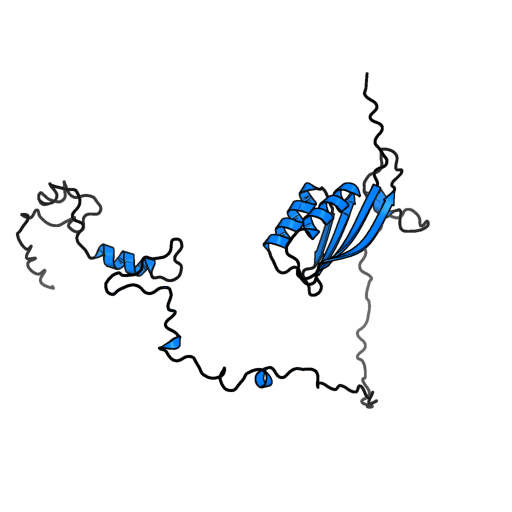 1 113 ? -21.450 -28.932 1.565 1.00 58.88 113 THR A C 1
ATOM 879 O O . THR A 1 113 ? -22.301 -28.115 1.211 1.00 58.88 113 THR A O 1
ATOM 882 N N . LYS A 1 114 ? -20.524 -29.416 0.726 1.00 48.75 114 LYS A N 1
ATOM 883 C CA . LYS A 1 114 ? -20.548 -29.155 -0.721 1.00 48.75 114 LYS A CA 1
ATOM 884 C C . LYS A 1 114 ? -21.947 -29.520 -1.242 1.00 48.75 114 LYS A C 1
ATOM 886 O O . LYS A 1 114 ? -22.392 -30.634 -0.956 1.00 48.75 114 LYS A O 1
ATOM 891 N N . PRO A 1 115 ? -22.651 -28.631 -1.969 1.00 57.25 115 PRO A N 1
ATOM 892 C CA . PRO A 1 115 ? -23.954 -28.976 -2.517 1.00 57.25 115 PRO A CA 1
ATOM 893 C C . PRO A 1 115 ? -23.787 -30.214 -3.399 1.00 57.25 115 PRO A C 1
ATOM 895 O O . PRO A 1 115 ? -22.900 -30.264 -4.257 1.00 57.25 115 PRO A O 1
ATOM 898 N N . SER A 1 116 ? -24.591 -31.241 -3.130 1.00 61.38 116 SER A N 1
ATOM 899 C CA . SER A 1 116 ? -24.573 -32.496 -3.875 1.00 61.38 116 SER A CA 1
ATOM 900 C C . SER A 1 116 ? -25.110 -32.235 -5.281 1.00 61.38 116 SER A C 1
ATOM 902 O O . SER A 1 116 ? -26.312 -32.282 -5.530 1.00 61.38 116 SER A O 1
ATOM 904 N N . PHE A 1 117 ? -24.213 -31.887 -6.200 1.00 58.81 117 PHE A N 1
ATOM 905 C CA . PHE A 1 117 ? -24.528 -31.752 -7.614 1.00 58.81 117 PHE A CA 1
ATOM 906 C C . PHE A 1 117 ? -24.664 -33.154 -8.221 1.00 58.81 117 PHE A C 1
ATOM 908 O O . PHE A 1 117 ? -23.690 -33.735 -8.689 1.00 58.81 117 PHE A O 1
ATOM 915 N N . HIS A 1 118 ? -25.878 -33.703 -8.202 1.00 60.38 118 HIS A N 1
ATOM 916 C CA . HIS A 1 118 ? -26.263 -34.865 -9.012 1.00 60.38 118 HIS A CA 1
ATOM 917 C C . HIS A 1 118 ? -26.834 -34.402 -10.360 1.00 60.38 118 HIS A C 1
ATOM 919 O O . HIS A 1 118 ? -27.951 -34.744 -10.741 1.00 60.38 118 HIS A O 1
ATOM 925 N N . GLY A 1 119 ? -26.073 -33.581 -11.084 1.00 59.19 119 GLY A N 1
ATOM 926 C CA . GLY A 1 119 ? -26.398 -33.265 -12.468 1.00 59.19 119 GLY A CA 1
ATOM 927 C C . GLY A 1 119 ? -25.954 -34.415 -13.362 1.00 59.19 119 GLY A C 1
ATOM 928 O O . GLY A 1 119 ? -24.759 -34.580 -13.594 1.00 59.19 119 GLY A O 1
ATOM 929 N N . GLN A 1 120 ? -26.894 -35.209 -13.876 1.00 63.44 120 GLN A N 1
ATOM 930 C CA . GLN A 1 120 ? -26.609 -36.014 -15.063 1.00 63.44 120 GLN A CA 1
ATOM 931 C C . GLN A 1 120 ? -26.295 -35.048 -16.208 1.00 63.44 120 GLN A C 1
ATOM 933 O O . GLN A 1 120 ? -27.071 -34.133 -16.485 1.00 63.44 120 GLN A O 1
ATOM 938 N N . SER A 1 121 ? -25.142 -35.220 -16.852 1.00 64.69 121 SER A N 1
ATOM 939 C CA . SER A 1 121 ? -24.776 -34.435 -18.026 1.00 64.69 121 SER A CA 1
ATOM 940 C C . SER A 1 121 ? -25.720 -34.790 -19.170 1.00 64.69 121 SER A C 1
ATOM 942 O O . SER A 1 121 ? -25.573 -35.837 -19.802 1.00 64.69 121 SER A O 1
ATOM 944 N N . VAL A 1 122 ? -26.700 -33.929 -19.428 1.00 68.50 122 VAL A N 1
ATOM 945 C CA . VAL A 1 122 ? -27.542 -34.028 -20.620 1.00 68.50 122 VAL A CA 1
ATOM 946 C C . VAL A 1 122 ? -26.794 -33.350 -21.771 1.00 68.50 122 VAL A C 1
ATOM 948 O O . VAL A 1 122 ? -26.450 -32.172 -21.647 1.00 68.50 122 VAL A O 1
ATOM 951 N N . PRO A 1 123 ? -26.510 -34.046 -22.886 1.00 65.19 123 PRO A N 1
ATOM 952 C CA . PRO A 1 123 ? -25.894 -33.411 -24.040 1.00 65.19 123 PRO A CA 1
ATOM 953 C C . PRO A 1 123 ? -26.857 -32.380 -24.640 1.00 65.19 123 PRO A C 1
ATOM 955 O O . PRO A 1 123 ? -27.994 -32.699 -24.994 1.00 65.19 123 PRO A O 1
ATOM 958 N N . LEU A 1 124 ? -26.391 -31.136 -24.762 1.00 57.84 124 LEU A N 1
ATOM 959 C CA . LEU A 1 124 ? -27.109 -30.068 -25.450 1.00 57.84 124 LEU A CA 1
ATOM 960 C C . LEU A 1 124 ? -27.179 -30.403 -26.945 1.00 57.84 124 LEU A C 1
ATOM 962 O O . LEU A 1 124 ? -26.173 -30.352 -27.651 1.00 57.84 124 LEU A O 1
ATOM 966 N N . LYS A 1 125 ? -28.375 -30.737 -27.441 1.00 61.91 125 LYS A N 1
ATOM 967 C CA . LYS A 1 125 ? -28.652 -30.763 -28.881 1.00 61.91 125 LYS A CA 1
ATOM 968 C C . LYS A 1 125 ? -28.757 -29.321 -29.366 1.00 61.91 125 LYS A C 1
ATOM 970 O O . LYS A 1 125 ? -29.831 -28.731 -29.330 1.00 61.91 125 LYS A O 1
ATOM 975 N N . ILE A 1 126 ? -27.631 -28.756 -29.787 1.00 62.97 126 ILE A N 1
ATOM 976 C CA . ILE A 1 126 ? -27.607 -27.482 -30.505 1.00 62.97 126 ILE A CA 1
ATOM 977 C C . ILE A 1 126 ? -28.196 -27.759 -31.891 1.00 62.97 126 ILE A C 1
ATOM 979 O O . ILE A 1 126 ? -27.534 -28.327 -32.757 1.00 62.97 126 ILE A O 1
ATOM 983 N N . THR A 1 127 ? -29.467 -27.419 -32.090 1.00 59.47 127 THR A N 1
ATOM 984 C CA . THR A 1 127 ? -30.039 -27.313 -33.432 1.00 59.47 127 THR A CA 1
ATOM 985 C C . THR A 1 127 ? -29.387 -26.114 -34.100 1.00 59.47 127 THR A C 1
ATOM 987 O O . THR A 1 127 ? -29.494 -24.990 -33.610 1.00 59.47 127 THR A O 1
ATOM 990 N N . ALA A 1 128 ? -28.652 -26.375 -35.178 1.00 60.53 128 ALA A N 1
ATOM 991 C CA . ALA A 1 128 ? -28.012 -25.363 -35.997 1.00 60.53 128 ALA A CA 1
ATOM 992 C C . ALA A 1 128 ? -29.078 -24.531 -36.720 1.00 60.53 128 ALA A C 1
ATOM 994 O O . ALA A 1 128 ? -29.378 -24.777 -37.881 1.00 60.53 128 ALA A O 1
ATOM 995 N N . GLU A 1 129 ? -29.651 -23.552 -36.029 1.00 56.47 129 GLU A N 1
ATOM 996 C CA . GLU A 1 129 ? -30.448 -22.498 -36.646 1.00 56.47 129 GLU A CA 1
ATOM 997 C C . GLU A 1 129 ? -29.890 -21.152 -36.194 1.00 56.47 129 GLU A C 1
ATOM 999 O O . GLU A 1 129 ? -29.956 -20.735 -35.038 1.00 56.47 129 GLU A O 1
ATOM 1004 N N . THR A 1 130 ? -29.217 -20.522 -37.148 1.00 59.62 130 THR A N 1
ATOM 1005 C CA . THR A 1 130 ? -28.485 -19.270 -37.032 1.00 59.62 130 THR A CA 1
ATOM 1006 C C . THR A 1 130 ? -29.436 -18.105 -36.775 1.00 59.62 130 THR A C 1
ATOM 1008 O O . THR A 1 130 ? -29.988 -17.538 -37.717 1.00 59.62 130 THR A O 1
ATOM 1011 N N . ASN A 1 131 ? -29.565 -17.684 -35.519 1.00 58.94 131 ASN A N 1
ATOM 1012 C CA . ASN A 1 131 ? -29.991 -16.325 -35.201 1.00 58.94 131 ASN A CA 1
ATOM 1013 C C . ASN A 1 131 ? -28.756 -15.422 -35.198 1.00 58.94 131 ASN A C 1
ATOM 1015 O O . ASN A 1 131 ? -27.985 -15.397 -34.240 1.00 58.94 131 ASN A O 1
ATOM 1019 N N . LYS A 1 132 ? -28.553 -14.700 -36.304 1.00 55.41 132 LYS A N 1
ATOM 1020 C CA . LYS A 1 132 ? -27.557 -13.629 -36.397 1.00 55.41 132 LYS A CA 1
ATOM 1021 C C . LYS A 1 132 ? -28.003 -12.481 -35.495 1.00 55.41 132 LYS A C 1
ATOM 1023 O O . LYS A 1 132 ? -28.847 -11.675 -35.876 1.00 55.41 132 LYS A O 1
ATOM 1028 N N . VAL A 1 133 ? -27.440 -12.420 -34.296 1.00 56.38 133 VAL A N 1
ATOM 1029 C CA . VAL A 1 133 ? -27.424 -11.192 -33.504 1.00 56.38 133 VAL A CA 1
ATOM 1030 C C . VAL A 1 133 ? -26.390 -10.288 -34.165 1.00 56.38 133 VAL A C 1
ATOM 1032 O O . VAL A 1 133 ? -25.222 -10.655 -34.245 1.00 56.38 133 VAL A O 1
ATOM 1035 N N . ASN A 1 134 ? -26.826 -9.149 -34.699 1.00 57.25 134 ASN A N 1
ATOM 1036 C CA . ASN A 1 134 ? -25.927 -8.158 -35.279 1.00 57.25 134 ASN A CA 1
ATOM 1037 C C . ASN A 1 134 ? -25.271 -7.380 -34.132 1.00 57.25 134 ASN A C 1
ATOM 1039 O O . ASN A 1 134 ? -25.738 -6.312 -33.735 1.00 57.25 134 ASN A O 1
ATOM 1043 N N . ILE A 1 135 ? -24.239 -7.977 -33.543 1.00 50.69 135 ILE A N 1
ATOM 1044 C CA . ILE A 1 135 ? -23.235 -7.231 -32.799 1.00 50.69 135 ILE A CA 1
ATOM 1045 C C . ILE A 1 135 ? -22.417 -6.555 -33.890 1.00 50.69 135 ILE A C 1
ATOM 1047 O O . ILE A 1 135 ? -21.854 -7.236 -34.743 1.00 50.69 135 ILE A O 1
ATOM 1051 N N . ASN A 1 136 ? -22.414 -5.225 -33.930 1.00 46.59 136 ASN A N 1
ATOM 1052 C CA . ASN A 1 136 ? -21.409 -4.529 -34.718 1.00 46.59 136 ASN A CA 1
ATOM 1053 C C . ASN A 1 136 ? -20.088 -4.687 -33.947 1.00 46.59 136 ASN A C 1
ATOM 1055 O O . ASN A 1 136 ? -19.683 -3.801 -33.198 1.00 46.59 136 ASN A O 1
ATOM 1059 N N . ASP A 1 137 ? -19.506 -5.882 -34.060 1.00 49.59 137 ASP A N 1
ATOM 1060 C CA . ASP A 1 137 ? -18.104 -6.199 -33.815 1.00 49.59 137 ASP A CA 1
ATOM 1061 C C . ASP A 1 137 ? -17.307 -5.443 -34.878 1.00 49.59 137 ASP A C 1
ATOM 1063 O O . ASP A 1 137 ? -16.871 -5.987 -35.890 1.00 49.59 137 ASP A O 1
ATOM 1067 N N . ASN A 1 138 ? -17.189 -4.133 -34.686 1.00 47.78 138 ASN A N 1
ATOM 1068 C CA . ASN A 1 138 ? -16.061 -3.433 -35.257 1.00 47.78 138 ASN A CA 1
ATOM 1069 C C . ASN A 1 138 ? -14.877 -3.785 -34.358 1.00 47.78 138 ASN A C 1
ATOM 1071 O O . ASN A 1 138 ? -14.594 -3.090 -33.383 1.00 47.78 138 ASN A O 1
ATOM 1075 N N . ASP A 1 139 ? -14.178 -4.858 -34.717 1.00 55.31 139 ASP A N 1
ATOM 1076 C CA . ASP A 1 139 ? -12.781 -5.127 -34.358 1.00 55.31 139 ASP A CA 1
ATOM 1077 C C . ASP A 1 139 ? -11.822 -4.029 -34.910 1.00 55.31 139 ASP A C 1
ATOM 1079 O O . ASP A 1 139 ? -10.660 -4.290 -35.199 1.00 55.31 139 ASP A O 1
ATOM 1083 N N . ASP A 1 140 ? -12.285 -2.779 -35.052 1.00 56.03 140 ASP A N 1
ATOM 1084 C CA . ASP A 1 140 ? -11.518 -1.613 -35.519 1.00 56.03 140 ASP A CA 1
ATOM 1085 C C . ASP A 1 140 ? -10.803 -0.869 -34.368 1.00 56.03 140 ASP A C 1
ATOM 1087 O O . ASP A 1 140 ? -10.160 0.153 -34.592 1.00 56.03 140 ASP A O 1
ATOM 1091 N N . ASP A 1 141 ? -10.873 -1.387 -33.134 1.00 56.53 141 ASP A N 1
ATOM 1092 C CA . ASP A 1 141 ? -10.128 -0.881 -31.966 1.00 56.53 141 ASP A CA 1
ATOM 1093 C C . ASP A 1 141 ? -9.040 -1.866 -31.466 1.00 56.53 141 ASP A C 1
ATOM 1095 O O . ASP A 1 141 ? -8.511 -1.717 -30.359 1.00 56.53 141 ASP A O 1
ATOM 1099 N N . ILE A 1 142 ? -8.661 -2.875 -32.263 1.00 65.50 142 ILE A N 1
ATOM 1100 C CA . ILE A 1 142 ? -7.353 -3.534 -32.118 1.00 65.50 142 ILE A CA 1
ATOM 1101 C C . ILE A 1 142 ? -6.361 -2.717 -32.938 1.00 65.50 142 ILE A C 1
ATOM 1103 O O . ILE A 1 142 ? -6.338 -2.763 -34.163 1.00 65.50 142 ILE A O 1
ATOM 1107 N N . VAL A 1 143 ? -5.550 -1.923 -32.244 1.00 67.50 143 VAL A N 1
ATOM 1108 C CA . VAL A 1 143 ? -4.441 -1.213 -32.879 1.00 67.50 143 VAL A CA 1
ATOM 1109 C C . VAL A 1 143 ? -3.447 -2.259 -33.377 1.00 67.50 143 VAL A C 1
ATOM 1111 O O . VAL A 1 143 ? -2.859 -2.972 -32.565 1.00 67.50 143 VAL A O 1
ATOM 1114 N N . ASP A 1 144 ? -3.284 -2.354 -34.696 1.00 69.75 144 ASP A N 1
ATOM 1115 C CA . ASP A 1 144 ? -2.294 -3.223 -35.329 1.00 69.75 144 ASP A CA 1
ATOM 1116 C C . ASP A 1 144 ? -0.886 -2.794 -34.883 1.00 69.75 144 ASP A C 1
ATOM 1118 O O . ASP A 1 144 ? -0.437 -1.680 -35.170 1.00 69.75 144 ASP A O 1
ATOM 1122 N N . GLU A 1 145 ? -0.211 -3.653 -34.114 1.00 72.06 145 GLU A N 1
ATOM 1123 C CA . GLU A 1 145 ? 1.111 -3.377 -33.537 1.00 72.06 145 GLU A CA 1
ATOM 1124 C C . GLU A 1 145 ? 2.169 -3.116 -34.627 1.00 72.06 145 GLU A C 1
ATOM 1126 O O . GLU A 1 145 ? 3.122 -2.376 -34.374 1.00 72.06 145 GLU A O 1
ATOM 1131 N N . ASP A 1 146 ? 1.965 -3.621 -35.851 1.00 66.06 146 ASP A N 1
ATOM 1132 C CA . ASP A 1 146 ? 2.852 -3.377 -36.996 1.00 66.06 146 ASP A CA 1
ATOM 1133 C C . ASP A 1 146 ? 2.604 -2.018 -37.681 1.00 66.06 146 ASP A C 1
ATOM 1135 O O . ASP A 1 146 ? 3.511 -1.478 -38.314 1.00 66.06 146 ASP A O 1
ATOM 1139 N N . ALA A 1 147 ? 1.424 -1.403 -37.516 1.00 76.88 147 ALA A N 1
ATOM 1140 C CA . ALA A 1 147 ? 1.134 -0.055 -38.027 1.00 76.88 147 ALA A CA 1
ATOM 1141 C C . ALA A 1 147 ? 1.699 1.069 -37.131 1.00 76.88 147 ALA A C 1
ATOM 1143 O O . ALA A 1 147 ? 1.742 2.231 -37.540 1.00 76.88 147 ALA A O 1
ATOM 1144 N N . LEU A 1 148 ? 2.126 0.730 -35.909 1.00 72.62 148 LEU A N 1
ATOM 1145 C CA . LEU A 1 148 ? 2.714 1.650 -34.927 1.00 72.62 148 LEU A CA 1
ATOM 1146 C C . LEU A 1 148 ? 4.234 1.817 -35.061 1.00 72.62 148 LEU A C 1
ATOM 1148 O O . LEU A 1 148 ? 4.785 2.749 -34.476 1.00 72.62 148 LEU A O 1
ATOM 1152 N N . LEU A 1 149 ? 4.907 0.927 -35.792 1.00 79.38 149 LEU A N 1
ATOM 1153 C CA . LEU A 1 149 ? 6.349 0.991 -36.012 1.00 79.38 149 LEU A CA 1
ATOM 1154 C C . LEU A 1 149 ? 6.641 1.667 -37.353 1.00 79.38 149 LEU A C 1
ATOM 1156 O O . LEU A 1 149 ? 6.181 1.238 -38.411 1.00 79.38 149 LEU A O 1
ATOM 1160 N N . GLU A 1 150 ? 7.440 2.729 -37.321 1.00 78.19 150 GLU A N 1
ATOM 1161 C CA . GLU A 1 150 ? 7.918 3.385 -38.535 1.00 78.19 150 GLU A CA 1
ATOM 1162 C C . GLU A 1 150 ? 8.936 2.473 -39.255 1.00 78.19 150 GLU A C 1
ATOM 1164 O O . GLU A 1 150 ? 9.647 1.693 -38.614 1.00 78.19 150 GLU A O 1
ATOM 1169 N N . PRO A 1 151 ? 9.098 2.574 -40.590 1.00 76.00 151 PRO A N 1
ATOM 1170 C CA . PRO A 1 151 ? 10.061 1.768 -41.364 1.00 76.00 151 PRO A CA 1
ATOM 1171 C C . PRO A 1 151 ? 11.535 1.947 -40.938 1.00 76.00 151 PRO A C 1
ATOM 1173 O O . PRO A 1 151 ? 12.442 1.295 -41.463 1.00 76.00 151 PRO A O 1
ATOM 1176 N N . GLU A 1 152 ? 11.794 2.846 -39.996 1.00 69.12 152 GLU A N 1
ATOM 1177 C CA . GLU A 1 152 ? 13.089 3.132 -39.400 1.00 69.12 152 GLU A CA 1
ATOM 1178 C C . GLU A 1 152 ? 13.397 2.213 -38.206 1.00 69.12 152 GLU A C 1
ATOM 1180 O O . GLU A 1 152 ? 14.559 1.840 -38.045 1.00 69.12 152 GLU A O 1
ATOM 1185 N N . ASP A 1 153 ? 12.381 1.747 -37.466 1.00 76.38 153 ASP A N 1
ATOM 1186 C CA . ASP A 1 153 ? 12.526 0.836 -36.314 1.00 76.38 153 ASP A CA 1
ATOM 1187 C C . ASP A 1 153 ? 12.801 -0.620 -36.723 1.00 76.38 153 ASP A C 1
ATOM 1189 O O . ASP A 1 153 ? 13.406 -1.395 -35.980 1.00 76.38 153 ASP A O 1
ATOM 1193 N N . PHE A 1 154 ? 12.436 -1.005 -37.950 1.00 75.75 154 PHE A N 1
ATOM 1194 C CA . PHE A 1 154 ? 12.759 -2.328 -38.499 1.00 75.75 154 PHE A CA 1
ATOM 1195 C C . PHE A 1 154 ? 14.240 -2.473 -38.894 1.00 75.75 154 PHE A C 1
ATOM 1197 O O . PHE A 1 154 ? 14.702 -3.573 -39.229 1.00 75.75 154 PHE A O 1
ATOM 1204 N N . LYS A 1 155 ? 15.024 -1.386 -38.859 1.00 80.19 155 LYS A N 1
ATOM 1205 C CA . LYS A 1 155 ? 16.466 -1.444 -39.108 1.00 80.19 155 LYS A CA 1
ATOM 1206 C C . LYS A 1 155 ? 17.161 -2.025 -37.885 1.00 80.19 155 LYS A C 1
ATOM 1208 O O . LYS A 1 155 ? 17.380 -1.346 -36.887 1.00 80.19 155 LYS A O 1
ATOM 1213 N N . LYS A 1 156 ? 17.586 -3.286 -38.003 1.00 76.00 156 LYS A N 1
ATOM 1214 C CA . LYS A 1 156 ? 18.519 -3.898 -37.047 1.00 76.00 156 LYS A CA 1
ATOM 1215 C C . LYS A 1 156 ? 19.713 -2.951 -36.843 1.00 76.00 156 LYS A C 1
ATOM 1217 O O . LYS A 1 156 ? 20.348 -2.596 -37.843 1.00 76.00 156 LYS A O 1
ATOM 1222 N N . PRO A 1 157 ? 20.020 -2.549 -35.596 1.00 73.31 157 PRO A N 1
ATOM 1223 C CA . PRO A 1 157 ? 21.148 -1.672 -35.317 1.00 73.31 157 PRO A CA 1
ATOM 1224 C C . PRO A 1 157 ? 22.423 -2.249 -35.927 1.00 73.31 157 PRO A C 1
ATOM 1226 O O . PRO A 1 157 ? 22.686 -3.450 -35.803 1.00 73.31 157 PRO A O 1
ATOM 1229 N N . LYS A 1 158 ? 23.209 -1.415 -36.611 1.00 73.69 158 LYS A N 1
ATOM 1230 C CA . LYS A 1 158 ? 24.506 -1.849 -37.128 1.00 73.69 158 LYS A CA 1
ATOM 1231 C C . LYS A 1 158 ? 25.460 -2.026 -35.949 1.00 73.69 158 LYS A C 1
ATOM 1233 O O . LYS A 1 158 ? 25.345 -1.373 -34.918 1.00 73.69 158 LYS A O 1
ATOM 1238 N N . GLU A 1 159 ? 26.442 -2.896 -36.115 1.00 63.94 159 GLU A N 1
ATOM 1239 C CA . GLU A 1 159 ? 27.503 -3.192 -35.141 1.00 63.94 159 GLU A CA 1
ATOM 1240 C C . GLU A 1 159 ? 28.277 -1.951 -34.639 1.00 63.94 159 GLU A C 1
ATOM 1242 O O . GLU A 1 1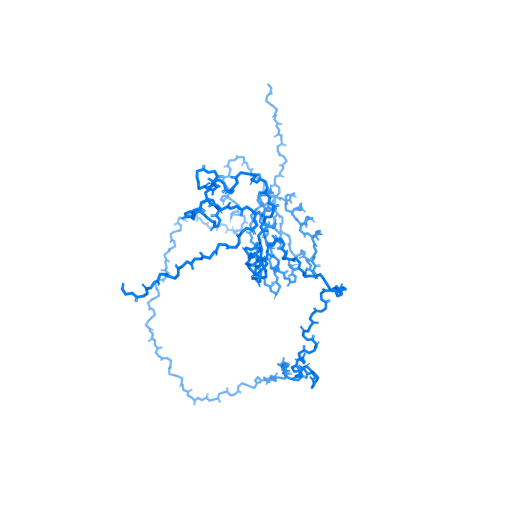59 ? 28.861 -1.980 -33.556 1.00 63.94 159 GLU A O 1
ATOM 1247 N N . ALA A 1 160 ? 28.213 -0.832 -35.368 1.00 63.28 160 ALA A N 1
ATOM 1248 C CA . ALA A 1 160 ? 28.714 0.467 -34.926 1.00 63.28 160 ALA A CA 1
ATOM 1249 C C . ALA A 1 160 ? 27.817 1.161 -33.873 1.00 63.28 160 ALA A C 1
ATOM 1251 O O . ALA A 1 160 ? 28.353 1.782 -32.960 1.00 63.28 160 ALA A O 1
ATOM 1252 N N . ASP A 1 161 ? 26.489 1.012 -33.951 1.00 63.69 161 ASP A N 1
ATOM 1253 C CA . ASP A 1 161 ? 25.506 1.617 -33.030 1.00 63.69 161 ASP A CA 1
ATOM 1254 C C . ASP A 1 161 ? 25.332 0.801 -31.734 1.00 63.69 161 ASP A C 1
ATOM 1256 O O . ASP A 1 161 ? 24.929 1.320 -30.695 1.00 63.69 161 ASP A O 1
ATOM 1260 N N . LEU A 1 162 ? 25.685 -0.490 -31.771 1.00 59.44 162 LEU A N 1
ATOM 1261 C CA . LEU A 1 162 ? 25.686 -1.398 -30.613 1.00 59.44 162 LEU A CA 1
ATOM 1262 C C . LEU A 1 162 ? 26.925 -1.246 -29.719 1.00 59.44 162 LEU A C 1
ATOM 1264 O O . LEU A 1 162 ? 26.995 -1.862 -28.650 1.00 59.44 162 LEU A O 1
ATOM 1268 N N . LYS A 1 163 ? 27.897 -0.408 -30.106 1.00 62.88 163 LYS A N 1
ATOM 1269 C CA . LYS A 1 163 ? 28.949 0.034 -29.188 1.00 62.88 163 LYS A CA 1
ATOM 1270 C C . LYS A 1 163 ? 28.332 0.992 -28.178 1.00 62.88 163 LYS A C 1
ATOM 1272 O O . LYS A 1 163 ? 28.387 2.206 -28.328 1.00 62.88 163 LYS A O 1
ATOM 1277 N N . ALA A 1 164 ? 27.770 0.421 -27.116 1.00 52.84 164 ALA A N 1
ATOM 1278 C CA . ALA A 1 164 ? 27.369 1.167 -25.939 1.00 52.84 164 ALA A CA 1
ATOM 1279 C C . ALA A 1 164 ? 28.565 2.000 -25.456 1.00 52.84 164 ALA A C 1
ATOM 1281 O O . ALA A 1 164 ? 29.534 1.475 -24.898 1.00 52.84 164 ALA A O 1
ATOM 1282 N N . GLN A 1 165 ? 28.492 3.309 -25.680 1.00 50.97 165 GLN A N 1
ATOM 1283 C CA . GLN A 1 165 ? 29.474 4.282 -25.228 1.00 50.97 165 GLN A CA 1
ATOM 1284 C C . GLN A 1 165 ? 29.275 4.496 -23.722 1.00 50.97 165 GLN A C 1
ATOM 1286 O O . GLN A 1 165 ? 28.839 5.537 -23.242 1.00 50.97 165 GLN A O 1
ATOM 1291 N N . CYS A 1 166 ? 29.546 3.456 -22.936 1.00 47.31 166 CYS A N 1
ATOM 1292 C CA . CYS A 1 166 ? 29.633 3.554 -21.491 1.00 47.31 166 CYS A CA 1
ATOM 1293 C C . CYS A 1 166 ? 30.930 4.312 -21.164 1.00 47.31 166 CYS A C 1
ATOM 1295 O O . CYS A 1 166 ? 31.934 3.682 -20.879 1.00 47.31 166 CYS A O 1
ATOM 1297 N N . GLY A 1 167 ? 30.934 5.641 -21.288 1.00 50.41 167 GLY A N 1
ATOM 1298 C CA . GLY A 1 167 ? 32.057 6.536 -20.974 1.00 50.41 167 GLY A CA 1
ATOM 1299 C C . GLY A 1 167 ? 33.265 6.392 -21.903 1.00 50.41 167 GLY A C 1
ATOM 1300 O O . GLY A 1 167 ? 33.808 5.305 -22.068 1.00 50.41 167 GLY A O 1
ATOM 1301 N N . GLU A 1 168 ? 33.728 7.479 -22.509 1.00 45.94 168 GLU A N 1
ATOM 1302 C CA . GLU A 1 168 ? 35.046 7.496 -23.149 1.00 45.94 168 GLU A CA 1
ATOM 1303 C C . GLU A 1 168 ? 36.123 7.085 -22.136 1.00 45.94 168 GLU A C 1
ATOM 1305 O O . GLU A 1 168 ? 36.188 7.595 -21.017 1.00 45.94 168 GLU A O 1
ATOM 1310 N N . ILE A 1 169 ? 36.949 6.114 -22.519 1.00 52.22 169 ILE A N 1
ATOM 1311 C CA . ILE A 1 169 ? 38.201 5.824 -21.831 1.00 52.22 169 ILE A CA 1
ATOM 1312 C C . ILE A 1 169 ? 39.286 6.017 -22.872 1.00 52.22 169 ILE A C 1
ATOM 1314 O O . ILE A 1 169 ? 39.336 5.273 -23.849 1.00 52.22 169 ILE A O 1
ATOM 1318 N N . GLU A 1 170 ? 40.103 7.038 -22.631 1.00 53.72 170 GLU A N 1
ATOM 1319 C CA . GLU A 1 170 ? 41.363 7.323 -23.311 1.00 53.72 170 GLU A CA 1
ATOM 1320 C C . GLU A 1 170 ? 42.172 6.037 -23.545 1.00 53.72 170 GLU A C 1
ATOM 1322 O O . GLU A 1 170 ? 42.264 5.166 -22.665 1.00 53.72 170 GLU A O 1
ATOM 1327 N N . GLU A 1 171 ? 42.753 5.930 -24.739 1.00 50.81 171 GLU A N 1
ATOM 1328 C CA . GLU A 1 171 ? 43.561 4.799 -25.190 1.00 50.81 171 GLU A CA 1
ATOM 1329 C C . GLU A 1 171 ? 44.580 4.368 -24.119 1.00 50.81 171 GLU A C 1
ATOM 1331 O O . GLU A 1 171 ? 45.491 5.107 -23.749 1.00 50.81 171 GLU A O 1
ATOM 1336 N N . GLY A 1 172 ? 44.420 3.142 -23.602 1.00 54.09 172 GLY A N 1
ATOM 1337 C CA . GLY A 1 172 ? 45.445 2.473 -22.790 1.00 54.09 172 GLY A CA 1
ATOM 1338 C C . GLY A 1 172 ? 45.022 1.914 -21.428 1.00 54.09 172 GLY A C 1
ATOM 1339 O O . GLY A 1 172 ? 45.845 1.268 -20.779 1.00 54.09 172 GLY A O 1
ATOM 1340 N N . LYS A 1 173 ? 43.774 2.085 -20.961 1.00 53.19 173 LYS A N 1
ATOM 1341 C CA . LYS A 1 173 ? 43.323 1.474 -19.689 1.00 53.19 173 LYS A CA 1
ATOM 1342 C C . LYS A 1 173 ? 42.141 0.522 -19.873 1.00 53.19 173 LYS A C 1
ATOM 1344 O O . LYS A 1 173 ? 41.024 0.938 -20.165 1.00 53.19 173 LYS A O 1
ATOM 1349 N N . LYS A 1 174 ? 42.394 -0.772 -19.635 1.00 59.41 174 LYS A N 1
ATOM 1350 C CA . LYS A 1 174 ? 41.359 -1.814 -19.529 1.00 59.41 174 LYS A CA 1
ATOM 1351 C C . LYS A 1 174 ? 40.360 -1.450 -18.419 1.00 59.41 174 LYS A C 1
ATOM 1353 O O . LYS A 1 174 ? 40.743 -0.943 -17.360 1.00 59.41 174 LYS A O 1
ATOM 1358 N N . ARG A 1 175 ? 39.071 -1.680 -18.681 1.00 64.19 175 ARG A N 1
ATOM 1359 C CA . ARG A 1 175 ? 37.971 -1.408 -17.744 1.00 64.19 175 ARG A CA 1
ATOM 1360 C C . ARG A 1 175 ? 37.948 -2.452 -16.643 1.00 64.19 175 ARG A C 1
ATOM 1362 O O . ARG A 1 175 ? 37.936 -3.634 -16.945 1.00 64.19 175 ARG A O 1
ATOM 1369 N N . ARG A 1 176 ? 37.858 -1.991 -15.395 1.00 69.00 176 ARG A N 1
ATOM 1370 C CA . ARG A 1 176 ? 37.734 -2.861 -14.220 1.00 69.00 176 ARG A CA 1
ATOM 1371 C C . ARG A 1 176 ? 36.348 -3.500 -14.158 1.00 69.00 176 ARG A C 1
ATOM 1373 O O . ARG A 1 176 ? 35.352 -2.816 -14.407 1.00 69.00 176 ARG A O 1
ATOM 1380 N N . ALA A 1 177 ? 36.284 -4.759 -13.730 1.00 75.19 177 ALA A N 1
ATOM 1381 C CA . ALA A 1 177 ? 35.023 -5.434 -13.442 1.00 75.19 177 ALA A CA 1
ATOM 1382 C C . ALA A 1 177 ? 34.191 -4.704 -12.362 1.00 75.19 177 ALA A C 1
ATOM 1384 O O . ALA A 1 177 ? 34.714 -4.130 -11.400 1.00 75.19 177 ALA A O 1
ATOM 1385 N N . CYS A 1 178 ? 32.864 -4.719 -12.519 1.00 72.38 178 CYS A N 1
ATOM 1386 C CA . CYS A 1 178 ? 31.933 -4.127 -11.558 1.00 72.38 178 CYS A CA 1
ATOM 1387 C C . CYS A 1 178 ? 31.922 -4.897 -10.223 1.00 72.38 178 CYS A C 1
ATOM 1389 O O . CYS A 1 178 ? 32.182 -6.095 -10.181 1.00 72.38 178 CYS A O 1
ATOM 1391 N N . LYS A 1 179 ? 31.533 -4.226 -9.127 1.00 68.88 179 LYS A N 1
ATOM 1392 C CA . LYS A 1 179 ? 31.551 -4.780 -7.754 1.00 68.88 179 LYS A CA 1
ATOM 1393 C C . LYS A 1 179 ? 30.699 -6.044 -7.529 1.00 68.88 179 LYS A C 1
ATOM 1395 O O . LYS A 1 179 ? 30.955 -6.739 -6.560 1.00 68.88 179 LYS A O 1
ATOM 1400 N N . ASN A 1 180 ? 29.727 -6.338 -8.396 1.00 61.22 180 ASN A N 1
ATOM 1401 C CA . ASN A 1 180 ? 28.957 -7.592 -8.422 1.00 61.22 180 ASN A CA 1
ATOM 1402 C C . ASN A 1 180 ? 28.785 -8.036 -9.885 1.00 61.22 180 ASN A C 1
ATOM 1404 O O . ASN A 1 180 ? 27.684 -8.018 -10.433 1.00 61.22 180 ASN A O 1
ATOM 1408 N N . CYS A 1 181 ? 29.905 -8.285 -10.565 1.00 68.50 181 CYS A N 1
ATOM 1409 C CA . CYS A 1 181 ? 29.933 -8.574 -11.995 1.00 68.50 181 CYS A CA 1
ATOM 1410 C C . CYS A 1 181 ? 29.335 -9.957 -12.297 1.00 68.50 181 CYS A C 1
ATOM 1412 O O . CYS A 1 181 ? 29.878 -10.973 -11.883 1.00 68.50 181 CYS A O 1
ATOM 1414 N N . THR A 1 182 ? 28.238 -9.983 -13.053 1.00 67.88 182 THR A N 1
ATOM 1415 C CA . THR A 1 182 ? 27.591 -11.205 -13.561 1.00 67.88 182 THR A CA 1
ATOM 1416 C C . THR A 1 182 ? 27.881 -11.461 -15.044 1.00 67.88 182 THR A C 1
ATOM 1418 O O . THR A 1 182 ? 27.372 -12.422 -15.607 1.00 67.88 182 THR A O 1
ATOM 1421 N N . CYS A 1 183 ? 28.678 -10.606 -15.698 1.00 68.44 183 CYS A N 1
ATOM 1422 C CA . CYS A 1 183 ? 28.913 -10.641 -17.146 1.00 68.44 183 CYS A CA 1
ATOM 1423 C C . CYS A 1 183 ? 30.230 -11.321 -17.569 1.00 68.44 183 CYS A C 1
ATOM 1425 O O . CYS A 1 183 ? 30.656 -11.155 -18.707 1.00 68.44 183 CYS A O 1
ATOM 1427 N N . GLY A 1 184 ? 30.895 -12.052 -16.668 1.00 68.44 184 GLY A N 1
ATOM 1428 C CA . GLY A 1 184 ? 32.087 -12.860 -16.979 1.00 68.44 184 GLY A CA 1
ATOM 1429 C C . GLY A 1 184 ? 33.393 -12.084 -17.219 1.00 68.44 184 GLY A C 1
ATOM 1430 O O . GLY A 1 184 ? 34.460 -12.675 -17.349 1.00 68.44 184 GLY A O 1
ATOM 1431 N N . LEU A 1 185 ? 33.354 -10.747 -17.211 1.00 70.94 185 LEU A N 1
ATOM 1432 C CA . LEU A 1 185 ? 34.546 -9.890 -17.342 1.00 70.94 185 LEU A CA 1
ATOM 1433 C C . LEU A 1 185 ? 35.499 -10.011 -16.141 1.00 70.94 185 LEU A C 1
ATOM 1435 O O . LEU A 1 185 ? 36.708 -9.850 -16.288 1.00 70.94 185 LEU A O 1
ATOM 1439 N N . ALA A 1 186 ? 34.961 -10.336 -14.962 1.00 73.44 186 ALA A N 1
ATOM 1440 C CA . ALA A 1 186 ? 35.759 -10.614 -13.771 1.00 73.44 186 ALA A CA 1
ATOM 1441 C C . ALA A 1 186 ? 36.646 -11.861 -13.946 1.00 73.44 186 ALA A C 1
ATOM 1443 O O . ALA A 1 186 ? 37.809 -11.838 -13.558 1.00 73.44 186 ALA A O 1
ATOM 1444 N N . GLU A 1 187 ? 36.134 -12.916 -14.587 1.00 75.69 187 GLU A N 1
ATOM 1445 C CA . GLU A 1 187 ? 36.863 -14.179 -14.773 1.00 75.69 187 GLU A CA 1
ATOM 1446 C C . GLU A 1 187 ? 38.045 -14.009 -15.744 1.00 75.69 187 GLU A C 1
ATOM 1448 O O . GLU A 1 187 ? 39.119 -14.572 -15.534 1.00 75.69 187 GLU A O 1
ATOM 1453 N N . GLN A 1 188 ? 37.891 -13.161 -16.767 1.00 68.44 188 GLN A N 1
ATOM 1454 C CA . GLN A 1 188 ? 38.962 -12.851 -17.722 1.00 68.44 188 GLN A CA 1
ATOM 1455 C C . GLN A 1 188 ? 40.070 -11.980 -17.106 1.00 68.44 188 GLN A C 1
ATOM 1457 O O . GLN A 1 188 ? 41.252 -12.254 -17.325 1.00 68.44 188 GLN A O 1
ATOM 1462 N N . GLU A 1 189 ? 39.721 -10.976 -16.287 1.00 66.38 189 GLU A N 1
ATOM 1463 C CA . GLU A 1 189 ? 40.725 -10.160 -15.583 1.00 66.38 189 GLU A CA 1
ATOM 1464 C C . GLU A 1 189 ? 41.517 -10.973 -14.535 1.00 66.38 189 GLU A C 1
ATOM 1466 O O . GLU A 1 189 ? 42.680 -10.658 -14.264 1.00 66.38 189 GLU A O 1
ATOM 1471 N N . GLU A 1 190 ? 40.929 -12.017 -13.939 1.00 62.72 190 GLU A N 1
ATOM 1472 C CA . GLU A 1 190 ? 41.629 -12.901 -12.994 1.00 62.72 190 GLU A CA 1
ATOM 1473 C C . GLU A 1 190 ? 42.539 -13.921 -13.686 1.00 62.72 190 GLU A C 1
ATOM 1475 O O . GLU A 1 190 ? 43.664 -14.141 -13.224 1.00 62.72 190 GLU A O 1
ATOM 1480 N N . ALA A 1 191 ? 42.121 -14.466 -14.832 1.00 66.06 191 ALA A N 1
ATOM 1481 C CA . ALA A 1 191 ? 42.961 -15.340 -15.647 1.00 66.06 191 ALA A CA 1
ATOM 1482 C C . ALA A 1 191 ? 44.227 -14.615 -16.151 1.00 66.06 191 ALA A C 1
ATOM 1484 O O . ALA A 1 191 ? 45.330 -15.161 -16.067 1.00 66.06 191 ALA A O 1
ATOM 1485 N N . GLU A 1 192 ? 44.109 -13.350 -16.576 1.00 62.56 192 GLU A N 1
ATOM 1486 C CA . GLU A 1 192 ? 45.268 -12.532 -16.976 1.00 62.56 192 GLU A CA 1
ATOM 1487 C C . GLU A 1 192 ? 46.179 -12.148 -15.789 1.00 62.56 192 GLU A C 1
ATOM 1489 O O . GLU A 1 192 ? 47.381 -11.947 -15.966 1.00 62.56 192 GLU A O 1
ATOM 1494 N N . LYS A 1 193 ? 45.659 -12.078 -14.554 1.00 57.22 193 LYS A N 1
ATOM 1495 C CA . LYS A 1 193 ? 46.474 -11.839 -13.342 1.00 57.22 193 LYS A CA 1
ATOM 1496 C C . LYS A 1 193 ? 47.211 -13.077 -12.832 1.00 57.22 193 LYS A C 1
ATOM 1498 O O . LYS A 1 193 ? 48.091 -12.941 -11.976 1.00 57.22 193 LYS A O 1
ATOM 1503 N N . MET A 1 194 ? 46.856 -14.265 -13.310 1.00 53.22 194 MET A N 1
ATOM 1504 C CA . MET A 1 194 ? 47.515 -15.518 -12.939 1.00 53.22 194 MET A CA 1
ATOM 1505 C C . MET A 1 194 ? 48.724 -15.831 -13.833 1.00 53.22 194 MET A C 1
ATOM 1507 O O . MET A 1 194 ? 49.614 -16.561 -13.409 1.00 53.22 194 MET A O 1
ATOM 1511 N N . SER A 1 195 ? 48.811 -15.223 -15.022 1.00 55.00 195 SER A N 1
ATOM 1512 C CA . SER A 1 195 ? 49.898 -15.450 -15.984 1.00 55.00 195 SER A CA 1
ATOM 1513 C C . SER A 1 195 ? 51.102 -14.509 -15.834 1.00 55.00 195 SER A C 1
ATOM 1515 O O . SER A 1 195 ? 52.118 -14.719 -16.495 1.00 55.00 195 SER A O 1
ATOM 1517 N N . GLN A 1 196 ? 51.050 -13.501 -14.951 1.00 51.28 196 GLN A N 1
ATOM 1518 C CA . GLN A 1 196 ? 52.208 -12.643 -14.668 1.00 51.28 196 GLN A CA 1
ATOM 1519 C C . GLN A 1 196 ? 52.909 -13.004 -13.346 1.00 51.28 196 GLN A C 1
ATOM 1521 O O . GLN A 1 196 ? 52.247 -13.144 -12.312 1.00 51.28 196 GLN A O 1
ATOM 1526 N N . PRO A 1 197 ? 54.255 -13.098 -13.327 1.00 52.97 197 PRO A N 1
ATOM 1527 C CA . PRO A 1 197 ? 55.001 -13.421 -12.117 1.00 52.97 197 PRO A CA 1
ATOM 1528 C C . PRO A 1 197 ? 54.891 -12.282 -11.095 1.00 52.97 197 PRO A C 1
ATOM 1530 O O . PRO A 1 197 ? 55.389 -11.171 -11.301 1.00 52.97 197 PRO A O 1
ATOM 1533 N N . ARG A 1 198 ? 54.247 -12.562 -9.957 1.00 53.91 198 ARG A N 1
ATOM 1534 C CA . ARG A 1 198 ? 54.130 -11.620 -8.838 1.00 53.91 198 ARG A CA 1
ATOM 1535 C C . ARG A 1 198 ? 55.493 -11.444 -8.174 1.00 53.91 198 ARG A C 1
ATOM 1537 O O . ARG A 1 198 ? 56.010 -12.350 -7.526 1.00 53.91 198 ARG A O 1
ATOM 1544 N N . LYS A 1 199 ? 56.076 -10.253 -8.307 1.00 55.06 199 LYS A N 1
ATOM 1545 C CA . LYS A 1 199 ? 57.260 -9.846 -7.542 1.00 55.06 199 LYS A CA 1
ATOM 1546 C C . LYS A 1 199 ? 56.799 -9.448 -6.148 1.00 55.06 199 LYS A C 1
ATOM 1548 O O . LYS A 1 199 ? 56.474 -8.287 -5.907 1.00 55.06 199 LYS A O 1
ATOM 1553 N N . THR A 1 200 ? 56.665 -10.406 -5.241 1.00 54.22 200 THR A N 1
ATOM 1554 C CA . THR A 1 200 ? 56.278 -10.072 -3.868 1.00 54.22 200 THR A CA 1
ATOM 1555 C C . THR A 1 200 ? 56.881 -11.055 -2.870 1.00 54.22 200 THR A C 1
ATOM 1557 O O . THR A 1 200 ? 56.459 -12.197 -2.755 1.00 54.22 200 THR A O 1
ATOM 1560 N N . GLY A 1 201 ? 57.882 -10.572 -2.131 1.00 55.41 201 GLY A N 1
ATOM 1561 C CA . GLY A 1 201 ? 57.988 -10.823 -0.692 1.00 55.41 201 GLY A CA 1
ATOM 1562 C C . GLY A 1 201 ? 58.698 -12.075 -0.172 1.00 55.41 201 GLY A C 1
ATOM 1563 O O . GLY A 1 201 ? 58.811 -12.182 1.042 1.00 55.41 201 GLY A O 1
ATOM 1564 N N . CYS A 1 202 ? 59.206 -12.995 -0.995 1.00 56.81 202 CYS A N 1
ATOM 1565 C CA . CYS A 1 202 ? 59.947 -14.162 -0.485 1.00 56.81 202 CYS A CA 1
ATOM 1566 C C . CYS A 1 202 ? 61.401 -14.158 -0.985 1.00 56.81 202 CYS A C 1
ATOM 1568 O O . CYS A 1 202 ? 61.720 -14.732 -2.023 1.00 56.81 202 CYS A O 1
ATOM 1570 N N . GLY A 1 203 ? 62.290 -13.484 -0.247 1.00 64.19 203 GLY A N 1
ATOM 1571 C CA . GLY A 1 203 ? 63.712 -13.315 -0.594 1.00 64.19 203 GLY A CA 1
ATOM 1572 C C . GLY A 1 203 ? 64.552 -14.601 -0.625 1.00 64.19 203 GLY A C 1
ATOM 1573 O O . GLY A 1 203 ? 65.677 -14.562 -1.106 1.00 64.19 203 GLY A O 1
ATOM 1574 N N . ASN A 1 204 ? 64.003 -15.741 -0.182 1.00 69.62 204 ASN A N 1
ATOM 1575 C CA . ASN A 1 204 ? 64.720 -17.021 -0.069 1.00 69.62 204 ASN A CA 1
ATOM 1576 C C . ASN A 1 204 ? 64.150 -18.141 -0.963 1.00 69.62 204 ASN A C 1
ATOM 1578 O O . ASN A 1 204 ? 64.571 -19.290 -0.864 1.00 69.62 204 ASN A O 1
ATOM 1582 N N . CYS A 1 205 ? 63.225 -17.820 -1.873 1.00 68.25 205 CYS A N 1
ATOM 1583 C CA . CYS A 1 205 ? 62.523 -18.798 -2.718 1.00 68.25 205 CYS A CA 1
ATOM 1584 C C . CYS A 1 205 ? 63.463 -19.622 -3.641 1.00 68.25 205 CYS A C 1
ATOM 1586 O O . CYS A 1 205 ? 63.143 -20.744 -4.040 1.00 68.25 205 CYS A O 1
ATOM 1588 N N . ALA A 1 206 ? 64.650 -19.088 -3.947 1.00 66.81 206 ALA A N 1
ATOM 1589 C CA . ALA A 1 206 ? 65.695 -19.722 -4.758 1.00 66.81 206 ALA A CA 1
ATOM 1590 C C . ALA A 1 206 ? 66.374 -20.938 -4.084 1.00 66.81 206 ALA A C 1
ATOM 1592 O O . ALA A 1 206 ? 66.945 -21.781 -4.771 1.00 66.81 206 ALA A O 1
ATOM 1593 N N . LEU A 1 207 ? 66.284 -21.061 -2.752 1.00 71.50 207 LEU A N 1
ATOM 1594 C CA . LEU A 1 207 ? 66.965 -22.104 -1.968 1.00 71.50 207 LEU A CA 1
ATOM 1595 C C . LEU A 1 207 ? 66.253 -23.470 -1.985 1.00 71.50 207 LEU A C 1
ATOM 1597 O O . LEU A 1 207 ? 66.766 -24.429 -1.415 1.00 71.50 207 LEU A O 1
ATOM 1601 N N . GLY A 1 208 ? 65.106 -23.574 -2.661 1.00 74.44 208 GLY A N 1
ATOM 1602 C CA . GLY A 1 208 ? 64.367 -24.825 -2.845 1.00 74.44 208 GLY A CA 1
ATOM 1603 C C . GLY A 1 208 ? 63.070 -24.902 -2.040 1.00 74.44 208 GLY A C 1
ATOM 1604 O O . GLY A 1 208 ? 62.729 -23.997 -1.277 1.00 74.44 208 GLY A O 1
ATOM 1605 N N . ASP A 1 209 ? 62.333 -25.995 -2.238 1.00 78.62 209 ASP A N 1
ATOM 1606 C CA . ASP A 1 209 ? 60.920 -26.137 -1.851 1.00 78.62 209 ASP A CA 1
ATOM 1607 C C . ASP A 1 209 ? 60.640 -26.086 -0.350 1.00 78.62 209 ASP A C 1
ATOM 1609 O O . ASP A 1 209 ? 59.538 -25.717 0.045 1.00 78.62 209 ASP A O 1
ATOM 1613 N N . ALA A 1 210 ? 61.639 -26.351 0.496 1.00 78.75 210 ALA A N 1
ATOM 1614 C CA . ALA A 1 210 ? 61.511 -26.169 1.943 1.00 78.75 210 ALA A CA 1
ATOM 1615 C C . ALA A 1 210 ? 61.214 -24.706 2.337 1.00 78.75 210 ALA A C 1
ATOM 1617 O O . ALA A 1 210 ? 60.679 -24.449 3.412 1.00 78.75 210 ALA A O 1
ATOM 1618 N N . PHE A 1 211 ? 61.541 -23.748 1.462 1.00 71.50 211 PHE A N 1
ATOM 1619 C CA . PHE A 1 211 ? 61.358 -22.312 1.684 1.00 71.50 211 PHE A CA 1
ATOM 1620 C C . PHE A 1 211 ? 60.352 -21.680 0.711 1.00 71.50 211 PHE A C 1
ATOM 1622 O O . PHE A 1 211 ? 60.217 -20.454 0.672 1.00 71.50 211 PHE A O 1
ATOM 1629 N N . ARG A 1 212 ? 59.644 -22.490 -0.088 1.00 75.44 212 ARG A N 1
ATOM 1630 C CA . ARG A 1 212 ? 58.612 -22.020 -1.020 1.00 75.44 212 ARG A CA 1
ATOM 1631 C C . ARG A 1 212 ? 57.237 -22.177 -0.372 1.00 75.44 212 ARG A C 1
ATOM 1633 O O . ARG A 1 212 ? 56.926 -23.206 0.215 1.00 75.44 212 ARG A O 1
ATOM 1640 N N . CYS A 1 213 ? 56.406 -21.139 -0.449 1.00 76.38 213 CYS A N 1
ATOM 1641 C CA . CYS A 1 213 ? 55.038 -21.198 0.067 1.00 76.38 213 CYS A CA 1
ATOM 1642 C C . CYS A 1 213 ? 54.234 -22.297 -0.653 1.00 76.38 213 CYS A C 1
ATOM 1644 O O . CYS A 1 213 ? 54.490 -22.587 -1.819 1.00 76.38 213 CYS A O 1
ATOM 1646 N N . SER A 1 214 ? 53.202 -22.843 -0.007 1.00 74.62 214 SER A N 1
ATOM 1647 C CA . SER A 1 214 ? 52.356 -23.925 -0.548 1.00 74.62 214 SER A CA 1
ATOM 1648 C C . SER A 1 214 ? 51.644 -23.597 -1.869 1.00 74.62 214 SER A C 1
ATOM 1650 O O . SER A 1 214 ? 51.180 -24.498 -2.556 1.00 74.62 214 SER A O 1
ATOM 1652 N N . THR A 1 215 ? 51.569 -22.320 -2.248 1.00 71.94 215 THR A N 1
ATOM 1653 C CA . THR A 1 215 ? 50.990 -21.844 -3.517 1.00 71.94 215 THR A CA 1
ATOM 1654 C C . THR A 1 215 ? 52.062 -21.390 -4.521 1.00 71.94 215 THR A C 1
ATOM 1656 O O . THR A 1 215 ? 51.783 -20.597 -5.418 1.00 71.94 215 THR A O 1
ATOM 1659 N N . CYS A 1 216 ? 53.320 -21.814 -4.352 1.00 69.00 216 CYS A N 1
ATOM 1660 C CA . CYS A 1 216 ? 54.414 -21.406 -5.232 1.00 69.00 216 CYS A CA 1
ATOM 1661 C C . CYS A 1 216 ? 54.375 -22.184 -6.563 1.00 69.00 216 CYS A C 1
ATOM 1663 O O . CYS A 1 216 ? 54.409 -23.411 -6.534 1.00 69.00 216 CYS A O 1
ATOM 1665 N N . PRO A 1 217 ? 54.386 -21.513 -7.730 1.00 75.00 217 PRO A N 1
ATOM 1666 C CA . PRO A 1 217 ? 54.361 -22.183 -9.037 1.00 75.00 217 PRO A CA 1
ATOM 1667 C C . PRO A 1 217 ? 55.552 -23.112 -9.314 1.00 75.00 217 PRO A C 1
ATOM 1669 O O . PRO A 1 217 ? 55.467 -23.965 -10.187 1.00 75.00 217 PRO A O 1
ATOM 1672 N N . TYR A 1 218 ? 56.658 -22.937 -8.586 1.00 69.31 218 TYR A N 1
ATOM 1673 C CA . TYR A 1 218 ? 57.884 -23.729 -8.730 1.00 69.31 218 TYR A CA 1
ATOM 1674 C C . TYR A 1 218 ? 58.001 -24.840 -7.676 1.00 69.31 218 TYR A C 1
ATOM 1676 O O . TYR A 1 218 ? 59.068 -25.426 -7.528 1.00 69.31 218 TYR A O 1
ATOM 1684 N N . LEU A 1 219 ? 56.943 -25.108 -6.903 1.00 72.38 219 LEU A N 1
ATOM 1685 C CA . LEU A 1 219 ? 56.948 -26.145 -5.873 1.00 72.38 219 LEU A CA 1
ATOM 1686 C C . LEU A 1 219 ? 57.168 -27.527 -6.520 1.00 72.38 219 LEU A C 1
ATOM 1688 O O . LEU A 1 219 ? 56.369 -27.957 -7.347 1.00 72.38 219 LEU A O 1
ATOM 1692 N N . GLY A 1 220 ? 58.254 -28.205 -6.155 1.00 74.25 220 GLY A N 1
ATOM 1693 C CA . GLY A 1 220 ? 58.676 -29.498 -6.704 1.00 74.25 220 GLY A CA 1
ATOM 1694 C C . GLY A 1 220 ? 59.871 -29.420 -7.661 1.00 74.25 220 GLY A C 1
ATOM 1695 O O . GLY A 1 220 ? 60.329 -30.456 -8.141 1.00 74.25 220 GLY A O 1
ATOM 1696 N N . MET A 1 221 ? 60.384 -28.221 -7.961 1.00 72.50 221 MET A N 1
ATOM 1697 C CA . MET A 1 221 ? 61.545 -28.031 -8.838 1.00 72.50 221 MET A CA 1
ATOM 1698 C C . MET A 1 221 ? 62.843 -27.846 -8.036 1.00 72.50 221 MET A C 1
ATOM 1700 O O . MET A 1 221 ? 62.829 -27.180 -6.995 1.00 72.50 221 MET A O 1
ATOM 1704 N N . PRO A 1 222 ? 63.995 -28.339 -8.530 1.00 72.00 222 PRO A N 1
ATOM 1705 C CA . PRO A 1 222 ? 65.273 -28.200 -7.837 1.00 72.00 222 PRO A CA 1
ATOM 1706 C C . PRO A 1 222 ? 65.642 -26.725 -7.557 1.00 72.00 222 PRO A C 1
ATOM 1708 O O . PRO A 1 222 ? 65.140 -25.802 -8.213 1.00 72.00 222 PRO A O 1
ATOM 1711 N N . PRO A 1 223 ? 66.487 -26.463 -6.542 1.00 75.25 223 PRO A N 1
ATOM 1712 C CA . PRO A 1 223 ? 66.954 -25.113 -6.233 1.00 75.25 223 PRO A CA 1
ATOM 1713 C C . PRO A 1 223 ? 67.665 -24.489 -7.443 1.00 75.25 223 PRO A C 1
ATOM 1715 O O . PRO A 1 223 ? 68.454 -25.150 -8.115 1.00 75.25 223 PRO A O 1
ATOM 1718 N N . PHE A 1 224 ? 67.392 -23.210 -7.711 1.00 69.94 224 PHE A N 1
ATOM 1719 C CA . PHE A 1 224 ? 67.903 -22.485 -8.879 1.00 69.94 224 PHE A CA 1
ATOM 1720 C C . PHE A 1 224 ? 68.531 -21.1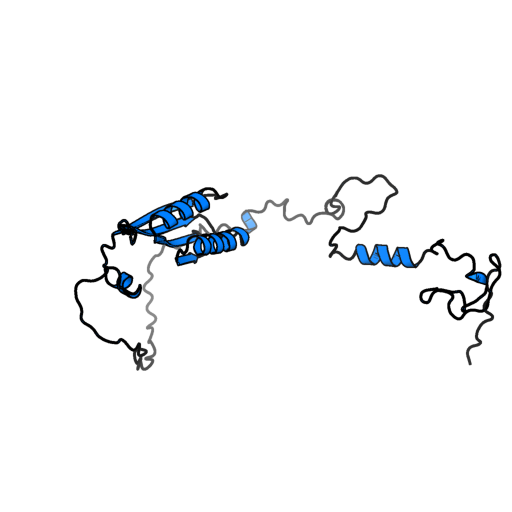55 -8.460 1.00 69.94 224 PHE A C 1
ATOM 1722 O O . PHE A 1 224 ? 68.100 -20.531 -7.490 1.00 69.94 224 PHE A O 1
ATOM 1729 N N . LYS A 1 225 ? 69.540 -20.682 -9.199 1.00 68.94 225 LYS A N 1
ATOM 1730 C CA . LYS A 1 225 ? 70.131 -19.358 -8.960 1.00 68.94 225 LYS A CA 1
ATOM 1731 C C . LYS A 1 225 ? 69.277 -18.276 -9.638 1.00 68.94 225 LYS A C 1
ATOM 1733 O O . LYS A 1 225 ? 68.869 -18.462 -10.785 1.00 68.94 225 LYS A O 1
ATOM 1738 N N . PRO A 1 226 ? 68.994 -17.140 -8.973 1.00 63.16 226 PRO A N 1
ATOM 1739 C CA . PRO A 1 226 ? 68.200 -16.063 -9.558 1.00 63.16 226 PRO A CA 1
ATOM 1740 C C . PRO A 1 226 ? 68.956 -15.432 -10.739 1.00 63.16 226 PRO A C 1
ATOM 1742 O O . PRO A 1 226 ? 69.855 -14.620 -10.543 1.00 63.16 226 PRO A O 1
ATOM 1745 N N . GLY A 1 227 ? 68.607 -15.843 -11.962 1.00 68.88 227 GLY A N 1
ATOM 1746 C CA . GLY A 1 227 ? 69.242 -15.400 -13.210 1.00 68.88 227 GLY A CA 1
ATOM 1747 C C . GLY A 1 227 ? 69.596 -16.523 -14.191 1.00 68.88 227 GLY A C 1
ATOM 1748 O O . GLY A 1 227 ? 69.952 -16.233 -15.327 1.00 68.88 227 GLY A O 1
ATOM 1749 N N . GLU A 1 228 ? 69.478 -17.790 -13.793 1.00 63.28 228 GLU A N 1
ATOM 1750 C CA . GLU A 1 228 ? 69.735 -18.939 -14.665 1.00 63.28 228 GLU A CA 1
ATOM 1751 C C . GLU A 1 228 ? 68.411 -19.473 -15.237 1.00 63.28 228 GLU A C 1
ATOM 1753 O O . GLU A 1 228 ? 67.485 -19.792 -14.489 1.00 63.28 228 GLU A O 1
ATOM 1758 N N . THR A 1 229 ? 68.277 -19.532 -16.566 1.00 55.34 229 THR A N 1
ATOM 1759 C CA . THR A 1 229 ? 67.110 -20.152 -17.213 1.00 55.34 229 THR A CA 1
ATOM 1760 C C . THR A 1 229 ? 67.183 -21.661 -17.018 1.00 55.34 229 THR A C 1
ATOM 1762 O O . THR A 1 229 ? 68.072 -22.304 -17.577 1.00 55.34 229 THR A O 1
ATOM 1765 N N . ILE A 1 230 ? 66.254 -22.213 -16.234 1.00 55.44 230 ILE A N 1
ATOM 1766 C CA . ILE A 1 230 ? 66.108 -23.653 -15.996 1.00 55.44 230 ILE A CA 1
ATOM 1767 C C . ILE A 1 230 ? 65.849 -24.340 -17.341 1.00 55.44 230 ILE A C 1
ATOM 1769 O O . ILE A 1 230 ? 64.762 -24.219 -17.905 1.00 55.44 230 ILE A O 1
ATOM 1773 N N . LYS A 1 231 ? 66.859 -25.029 -17.875 1.00 54.62 231 LYS A N 1
ATOM 1774 C CA . LYS A 1 231 ? 66.676 -25.969 -18.980 1.00 54.62 231 LYS A CA 1
ATOM 1775 C C . LYS A 1 231 ? 66.224 -27.284 -18.363 1.00 54.62 231 LYS A C 1
ATOM 1777 O O . LYS A 1 231 ? 66.973 -27.896 -17.610 1.00 54.62 231 LYS A O 1
ATOM 1782 N N . LEU A 1 232 ? 64.973 -27.651 -18.608 1.00 55.06 232 LEU A N 1
ATOM 1783 C CA . LEU A 1 232 ? 64.491 -28.999 -18.344 1.00 55.06 232 LEU A CA 1
ATOM 1784 C C . LEU A 1 232 ? 65.045 -29.869 -19.471 1.00 55.06 232 LEU A C 1
ATOM 1786 O O . LEU A 1 232 ? 64.719 -29.613 -20.627 1.00 55.06 232 LEU A O 1
ATOM 1790 N N . ASP A 1 233 ? 65.913 -30.828 -19.154 1.00 53.78 233 ASP A N 1
ATOM 1791 C CA . ASP A 1 233 ? 66.232 -31.890 -20.105 1.00 53.78 233 ASP A CA 1
ATOM 1792 C C . ASP A 1 233 ? 64.972 -32.741 -20.281 1.00 53.78 233 ASP A C 1
ATOM 1794 O O . ASP A 1 233 ? 64.385 -33.214 -19.301 1.00 53.78 233 ASP A O 1
ATOM 1798 N N . ASP A 1 234 ? 64.529 -32.840 -21.533 1.00 51.72 234 ASP A N 1
ATOM 1799 C CA . ASP A 1 234 ? 63.328 -33.536 -21.964 1.00 51.72 234 ASP A CA 1
ATOM 1800 C C . ASP A 1 234 ? 63.203 -34.916 -21.305 1.00 51.72 234 ASP A C 1
ATOM 1802 O O . ASP A 1 234 ? 64.082 -35.778 -21.403 1.00 51.72 234 ASP A O 1
ATOM 1806 N N . VAL A 1 235 ? 62.056 -35.139 -20.662 1.00 48.16 235 VAL A N 1
ATOM 1807 C CA . VAL A 1 235 ? 61.556 -36.487 -20.407 1.00 48.16 235 VAL A CA 1
ATOM 1808 C C . VAL A 1 235 ? 61.304 -37.133 -21.767 1.00 48.16 235 VAL A C 1
ATOM 1810 O O . VAL A 1 235 ? 60.303 -36.860 -22.424 1.00 48.16 235 VAL A O 1
ATOM 1813 N N . ASN A 1 236 ? 62.267 -37.940 -22.216 1.00 43.84 236 ASN A N 1
ATOM 1814 C CA . ASN A 1 236 ? 62.094 -38.827 -23.357 1.00 43.84 236 ASN A CA 1
ATOM 1815 C C . ASN A 1 236 ? 60.846 -39.686 -23.131 1.00 43.84 236 ASN A C 1
ATOM 1817 O O . ASN A 1 236 ? 60.754 -40.426 -22.152 1.00 43.84 236 ASN A O 1
ATOM 1821 N N . ASP A 1 237 ? 59.915 -39.541 -24.064 1.00 49.88 237 ASP A N 1
ATOM 1822 C CA . ASP A 1 237 ? 58.742 -40.372 -24.292 1.00 49.88 237 ASP A CA 1
ATOM 1823 C C . ASP A 1 237 ? 59.186 -41.830 -24.503 1.00 49.88 237 ASP A C 1
ATOM 1825 O O . ASP A 1 237 ? 59.753 -42.125 -25.552 1.00 49.88 237 ASP A O 1
ATOM 1829 N N . PHE A 1 238 ? 59.026 -42.692 -23.485 1.00 42.75 238 PHE A N 1
ATOM 1830 C CA . PHE A 1 238 ? 58.832 -44.153 -23.569 1.00 42.75 238 PHE A CA 1
ATOM 1831 C C . PHE A 1 238 ? 58.412 -44.749 -22.216 1.00 42.75 238 PHE A C 1
ATOM 1833 O O . PHE A 1 238 ? 59.055 -44.431 -21.188 1.00 42.75 238 PHE A O 1
#

Radius of gyration: 38.05 Å; chains: 1; bounding box: 102×54×85 Å

Sequence (238 aa):
MASNSSKAPTEYARLYILSHHLRSPVKRSDLLNLAKKLNLTGFSTPGKPAVIVVEGESKACEEFWKDVKSWTWKRISLRHSESVNVDLPPQSNFAALSRVILPEVGSGTMFGTKPSFHGQSVPLKITAETNKVNINDNDDDIVDEDALLEPEDFKKPKEADLKAQCGEIEEGKKRRACKNCTCGLAEQEEAEKMSQPRKTGCGNCALGDAFRCSTCPYLGMPPFKPGETIKLDDVNDF

InterPro domains:
  IPR007785 Anamorsin [MF_03115] (11-238)
  IPR007785 Anamorsin [PTHR13273] (63-233)
  IPR010541 Small nuclear ribonucleoprotein Prp3, C-terminal domain [PF06544] (18-140)
  IPR046408 Anamorsin, C-terminal [PF05093] (164-196)
  IPR046408 Anamorsin, C-terminal [PF05093] (198-232)
  IPR059181 RWDD2A/B, C-terminal domain [cd24163] (12-87)

Organism: Necator americanus (NCBI:txid51031)